Protein AF-A0A521W6H8-F1 (afdb_monomer_lite)

Radius of gyration: 18.86 Å; chains: 1; bounding box: 54×40×60 Å

Secondary structure (DSSP, 8-state):
--S----TT-EEEEE----TT-SS-SS--EEEEEEEEETTPEEEEETTEEEETTEEPPPPTT-B-S-SSPPPTT---TTPSSTT-S-BTTBEEEEEPP-TTPEEEP-GGGHHHHHHHHHHTT--EEEETTEEEETTEE-SEEE--S-EEEEE-SBSSS---HHHH--EEGGGEEE-HHHHHHTS-TT--HHHHHHHHHH--GGGS-----

Sequence (210 aa):
PSFWKPEKGDVIVFIFPGYRDEVQSAEFTYYLKRCVATGGDTLEVRNRVVYVNGVQSPFPKNMKFNSSIVKPKGIADEHIFPPGAPFNEDNYGPIVIPKKGMVIPLTASHYNQWKMFIKREQHNIEVKGGAIMIDGKSATSYTVERNYVFGMGDNRDNSLDSRFWGFIPEEDVVGTPLIVYWSWDPDLALFNIFDKISTVRWDRVGTLVD

pLDDT: mean 85.68, std 17.2, range [38.09, 98.56]

Foldseek 3Di:
DAPDFADAFFWFKFFAQPWQPDLRHPDGDIDTFGFHDWAFWFWWAAQNFIDINNHTDDQDPLADEPDPDGDDQQCQDCQFAPHPDSDDLRGDDRDGFHAAFDKAFDDPVCCSRCCSVLVNVVWHWDADPNFIDTNNHGDRIDGDHFIWTFGAHSHSHPDDGCRRRNTGTSVRTNDGVVVLPVLDDPPDDPVVSVVVVVPPPPVPPDDDDD

Structure (mmCIF, N/CA/C/O backbone):
data_AF-A0A521W6H8-F1
#
_entry.id   AF-A0A521W6H8-F1
#
loop_
_atom_site.group_PDB
_atom_site.id
_atom_site.type_symbol
_atom_site.label_atom_id
_atom_site.label_alt_id
_atom_site.label_comp_id
_atom_site.label_asym_id
_atom_site.label_entity_id
_atom_site.label_seq_id
_atom_site.pdbx_PDB_ins_code
_atom_site.Cartn_x
_atom_site.Cartn_y
_atom_site.Cartn_z
_atom_site.occupancy
_atom_site.B_iso_or_equiv
_atom_site.auth_seq_id
_atom_site.auth_comp_id
_atom_site.auth_asym_id
_atom_site.auth_atom_id
_atom_site.pdbx_PDB_model_num
ATOM 1 N N . PRO A 1 1 ? -14.236 10.677 -13.246 1.00 39.66 1 PRO A N 1
ATOM 2 C CA . PRO A 1 1 ? -13.879 9.238 -13.186 1.00 39.66 1 PRO A CA 1
ATOM 3 C C . PRO A 1 1 ? -12.799 8.920 -14.225 1.00 39.66 1 PRO A C 1
ATOM 5 O O . PRO A 1 1 ? -12.990 9.247 -15.392 1.00 39.66 1 PRO A O 1
ATOM 8 N N . SER A 1 2 ? -11.668 8.346 -13.808 1.00 46.09 2 SER A N 1
ATOM 9 C CA . SER A 1 2 ? -10.684 7.797 -14.748 1.00 46.09 2 SER A CA 1
ATOM 10 C C . SER A 1 2 ? -11.319 6.614 -15.489 1.00 46.09 2 SER A C 1
ATOM 12 O O . SER A 1 2 ? -11.898 5.734 -14.856 1.00 46.09 2 SER A O 1
ATOM 14 N N . PHE A 1 3 ? -11.263 6.604 -16.823 1.00 58.22 3 PHE A N 1
ATOM 15 C CA . PHE A 1 3 ? -11.807 5.519 -17.658 1.00 58.22 3 PHE A CA 1
ATOM 16 C C . PHE A 1 3 ? -10.908 4.274 -17.687 1.00 58.22 3 PHE A C 1
ATOM 18 O O . PHE A 1 3 ? -11.220 3.299 -18.368 1.00 58.22 3 PHE A O 1
ATOM 25 N N . TRP A 1 4 ? -9.783 4.305 -16.973 1.00 72.44 4 TRP A N 1
ATOM 26 C CA . TRP A 1 4 ? -8.768 3.269 -17.003 1.00 72.44 4 TRP A CA 1
ATOM 27 C C . TRP A 1 4 ? -8.531 2.703 -15.606 1.00 72.44 4 TRP A C 1
ATOM 29 O O . TRP A 1 4 ? -8.263 3.446 -14.661 1.00 72.44 4 TRP A O 1
ATOM 39 N N . LYS A 1 5 ? -8.624 1.375 -15.499 1.00 86.56 5 LYS A N 1
ATOM 40 C CA . LYS A 1 5 ? -8.339 0.631 -14.277 1.00 86.56 5 LYS A CA 1
ATOM 41 C C . LYS A 1 5 ? -6.906 0.094 -14.338 1.00 86.56 5 LYS A C 1
ATOM 43 O O . LYS A 1 5 ? -6.595 -0.595 -15.306 1.00 86.56 5 LYS A O 1
ATOM 48 N N . PRO A 1 6 ? -6.058 0.353 -13.331 1.00 92.12 6 PRO A N 1
ATOM 49 C CA . PRO A 1 6 ? -4.707 -0.187 -13.311 1.00 92.12 6 PRO A CA 1
ATOM 50 C C . PRO A 1 6 ? -4.695 -1.710 -13.172 1.00 92.12 6 PRO A C 1
ATOM 52 O O . PRO A 1 6 ? -5.371 -2.270 -12.303 1.00 92.12 6 PRO A O 1
ATOM 55 N N . GLU A 1 7 ? -3.866 -2.369 -13.974 1.00 93.12 7 GLU A N 1
ATOM 56 C CA . GLU A 1 7 ? -3.643 -3.808 -13.940 1.00 93.12 7 GLU A CA 1
ATOM 57 C C . GLU A 1 7 ? -2.191 -4.151 -13.580 1.00 93.12 7 GLU A C 1
ATOM 59 O O . GLU A 1 7 ? -1.263 -3.337 -13.617 1.00 93.12 7 GLU A O 1
ATOM 64 N N . LYS A 1 8 ? -1.978 -5.413 -13.199 1.00 94.25 8 LYS A N 1
ATOM 65 C CA . LYS A 1 8 ? -0.648 -5.920 -12.855 1.00 94.25 8 LYS A CA 1
ATOM 66 C C . LYS A 1 8 ? 0.279 -5.840 -14.063 1.00 94.25 8 LYS A C 1
ATOM 68 O O . LYS A 1 8 ? 0.002 -6.409 -15.111 1.00 94.25 8 LYS A O 1
ATOM 73 N N . GLY A 1 9 ? 1.430 -5.209 -13.868 1.00 91.44 9 GLY A N 1
ATOM 74 C CA . GLY A 1 9 ? 2.434 -4.989 -14.902 1.00 91.44 9 GLY A CA 1
ATOM 75 C C . GLY A 1 9 ? 2.385 -3.590 -15.507 1.00 91.44 9 GLY A C 1
ATOM 76 O O . GLY A 1 9 ? 3.403 -3.169 -16.063 1.00 91.44 9 GLY A O 1
ATOM 77 N N . ASP A 1 10 ? 1.294 -2.843 -15.336 1.00 91.81 10 ASP A N 1
ATOM 78 C CA . ASP A 1 10 ? 1.184 -1.488 -15.869 1.00 91.81 10 ASP A CA 1
ATOM 79 C C . ASP A 1 10 ? 2.177 -0.538 -15.218 1.00 91.81 10 ASP A C 1
ATOM 81 O O . ASP A 1 10 ? 2.486 -0.632 -14.031 1.00 91.81 10 ASP A O 1
ATOM 85 N N . VAL A 1 11 ? 2.667 0.422 -15.996 1.00 91.38 11 VAL A N 1
ATOM 86 C CA . VAL A 1 11 ? 3.327 1.597 -15.429 1.00 91.38 11 VAL A CA 1
ATOM 87 C C . VAL A 1 11 ? 2.242 2.629 -15.145 1.00 91.38 11 VAL A C 1
ATOM 89 O O . VAL A 1 11 ? 1.530 3.035 -16.059 1.00 91.38 11 VAL A O 1
ATOM 92 N N . ILE A 1 12 ? 2.123 3.034 -13.884 1.00 92.25 12 ILE A N 1
ATOM 93 C CA . ILE A 1 12 ? 1.115 3.964 -13.376 1.00 92.25 12 ILE A CA 1
ATOM 94 C C . ILE A 1 12 ? 1.744 5.305 -13.017 1.00 92.25 12 ILE A C 1
ATOM 96 O O . ILE A 1 12 ? 2.820 5.348 -12.416 1.00 92.25 12 ILE A O 1
ATOM 100 N N . VAL A 1 13 ? 1.040 6.384 -13.350 1.00 90.94 13 VAL A N 1
ATOM 101 C CA . VAL A 1 13 ? 1.256 7.726 -12.802 1.00 90.94 13 VAL A CA 1
ATOM 102 C C . VAL A 1 13 ? 0.151 7.984 -11.783 1.00 90.94 13 VAL A C 1
ATOM 104 O O . VAL A 1 13 ? -1.022 7.773 -12.088 1.00 90.94 13 VAL A O 1
ATOM 107 N N . PHE A 1 14 ? 0.506 8.401 -10.571 1.00 91.62 14 PHE A N 1
ATOM 108 C CA . PHE A 1 14 ? -0.453 8.607 -9.482 1.00 91.62 14 PHE A CA 1
ATOM 109 C C . PHE A 1 14 ? -0.047 9.777 -8.589 1.00 91.62 14 PHE A C 1
ATOM 111 O O . PHE A 1 14 ? 1.132 10.143 -8.530 1.00 91.62 14 PHE A O 1
ATOM 118 N N . ILE A 1 15 ? -1.032 10.353 -7.904 1.00 90.56 15 ILE A N 1
ATOM 119 C CA . ILE A 1 15 ? -0.830 11.391 -6.890 1.00 90.56 15 ILE A CA 1
ATOM 120 C C . ILE A 1 15 ? -0.227 10.735 -5.645 1.00 90.56 15 ILE A C 1
ATOM 122 O O . ILE A 1 15 ? -0.731 9.724 -5.161 1.00 90.56 15 ILE A O 1
ATOM 126 N N . PHE A 1 16 ? 0.869 11.285 -5.127 1.00 93.31 16 PHE A N 1
ATOM 127 C CA . PHE A 1 16 ? 1.539 10.748 -3.947 1.00 93.31 16 PHE A CA 1
ATOM 128 C C . PHE A 1 16 ? 0.611 10.777 -2.719 1.00 93.31 16 PHE A C 1
ATOM 130 O O . PHE A 1 16 ? 0.236 11.868 -2.285 1.00 93.31 16 PHE A O 1
ATOM 137 N N . PRO A 1 17 ? 0.294 9.624 -2.092 1.00 93.06 17 PRO A N 1
ATOM 138 C CA . PRO A 1 17 ? -0.625 9.591 -0.952 1.00 93.06 17 PRO A CA 1
ATOM 139 C C . PRO A 1 17 ? -0.010 10.127 0.355 1.00 93.06 17 PRO A C 1
ATOM 141 O O . PRO A 1 17 ? -0.702 10.211 1.367 1.00 93.06 17 PRO A O 1
ATOM 144 N N . GLY A 1 18 ? 1.281 10.473 0.361 1.00 93.88 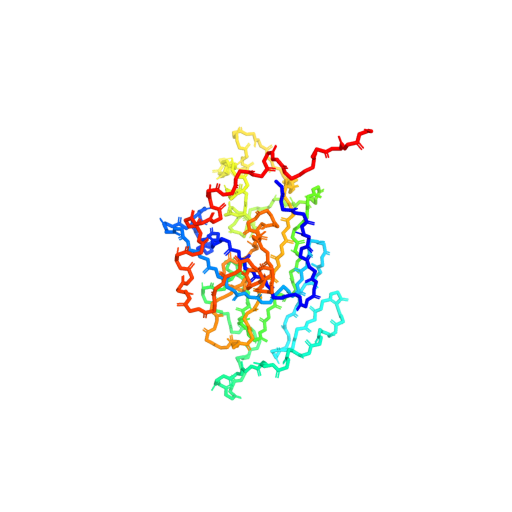18 GLY A N 1
ATOM 145 C CA . GLY A 1 18 ? 2.047 10.820 1.559 1.00 93.88 18 GLY A CA 1
ATOM 146 C C . GLY A 1 18 ? 2.845 9.638 2.108 1.00 93.88 18 GLY A C 1
ATOM 147 O O . GLY A 1 18 ? 2.602 8.473 1.766 1.00 93.88 18 GLY A O 1
ATOM 148 N N . TYR A 1 19 ? 3.811 9.928 2.978 1.00 94.25 19 TYR A N 1
ATOM 149 C CA . TYR A 1 19 ? 4.615 8.905 3.652 1.00 94.25 19 TYR A CA 1
ATOM 150 C C . TYR A 1 19 ? 3.765 8.064 4.609 1.00 94.25 19 TYR A C 1
ATOM 152 O O . TYR A 1 19 ? 2.650 8.438 4.957 1.00 94.25 19 TYR A O 1
ATOM 160 N N . ARG A 1 20 ? 4.276 6.908 5.050 1.00 93.38 20 ARG A N 1
ATOM 161 C CA . ARG A 1 20 ? 3.494 5.891 5.788 1.00 93.38 20 ARG A CA 1
ATOM 162 C C . ARG A 1 20 ? 2.736 6.426 7.009 1.00 93.38 20 ARG A C 1
ATOM 164 O O . ARG A 1 20 ? 1.728 5.839 7.385 1.00 93.38 20 ARG A O 1
ATOM 171 N N . ASP A 1 21 ? 3.265 7.480 7.630 1.00 92.12 21 ASP A N 1
ATOM 172 C CA . ASP A 1 21 ? 2.764 8.084 8.863 1.00 92.12 21 ASP A CA 1
ATOM 173 C C . ASP A 1 21 ? 1.981 9.393 8.600 1.00 92.12 21 ASP A C 1
ATOM 175 O O . ASP A 1 21 ? 1.638 10.123 9.530 1.00 92.12 21 ASP A O 1
ATOM 179 N N . GLU A 1 22 ? 1.645 9.665 7.336 1.00 94.06 22 GLU A N 1
ATOM 180 C CA . GLU A 1 22 ? 0.913 10.845 6.873 1.00 94.06 22 GLU A CA 1
ATOM 181 C C . GLU A 1 22 ? -0.452 10.464 6.281 1.00 94.06 22 GLU A C 1
ATOM 183 O O . GLU A 1 22 ? -0.589 9.491 5.530 1.00 94.06 22 GLU A O 1
ATOM 188 N N . VAL A 1 23 ? -1.473 11.269 6.596 1.00 93.31 23 VAL A N 1
ATOM 189 C CA . VAL A 1 23 ? -2.835 11.120 6.047 1.00 93.31 23 VAL A CA 1
ATOM 190 C C . VAL A 1 23 ? -2.894 11.569 4.585 1.00 93.31 23 VAL A C 1
ATOM 192 O O . VAL A 1 23 ? -3.667 11.030 3.806 1.00 93.31 23 VAL A O 1
ATOM 195 N N . GLN A 1 24 ? -2.072 12.546 4.220 1.00 92.12 24 GLN A N 1
ATOM 196 C CA . GLN A 1 24 ? -1.910 13.048 2.863 1.00 92.12 24 GLN A CA 1
ATOM 197 C C . GLN A 1 24 ? -0.523 13.681 2.747 1.00 92.12 24 GLN A C 1
ATOM 199 O O . GLN A 1 24 ? 0.022 14.146 3.751 1.00 92.12 24 GLN A O 1
ATOM 204 N N . SER A 1 25 ? 0.023 13.739 1.535 1.00 89.44 25 SER A N 1
ATOM 205 C CA . SER A 1 25 ? 1.259 14.479 1.273 1.00 89.44 25 SER A CA 1
ATOM 206 C C . SER A 1 25 ? 1.076 15.979 1.544 1.00 89.44 25 SER A C 1
ATOM 208 O O . SER A 1 25 ? 0.021 16.547 1.250 1.00 89.44 25 SER A O 1
ATOM 210 N N . ALA A 1 26 ? 2.114 16.632 2.075 1.00 87.31 26 ALA A N 1
ATOM 211 C CA . ALA A 1 26 ? 2.152 18.089 2.225 1.00 87.31 26 ALA A CA 1
ATOM 212 C C . ALA A 1 26 ? 2.206 18.810 0.866 1.00 87.31 26 ALA A C 1
ATOM 214 O O . ALA A 1 26 ? 1.660 19.901 0.714 1.00 87.31 26 ALA A O 1
ATOM 215 N N . GLU A 1 27 ? 2.845 18.179 -0.120 1.00 83.62 27 GLU A N 1
ATOM 216 C CA . GLU A 1 27 ? 2.977 18.698 -1.478 1.00 83.62 27 GLU A CA 1
ATOM 217 C C . GLU A 1 27 ? 2.236 17.807 -2.467 1.00 83.62 27 GLU A C 1
ATOM 219 O O . GLU A 1 27 ? 2.284 16.574 -2.396 1.00 83.62 27 GLU A O 1
ATOM 224 N N . PHE A 1 28 ? 1.562 18.437 -3.423 1.00 84.06 28 PHE A N 1
ATOM 225 C CA . PHE A 1 28 ? 0.902 17.727 -4.502 1.00 84.06 28 PHE A CA 1
ATOM 226 C C . PHE A 1 28 ? 1.938 17.303 -5.550 1.00 84.06 28 PHE A C 1
ATOM 228 O O . PHE A 1 28 ? 2.378 18.110 -6.368 1.00 84.06 28 PHE A O 1
ATOM 235 N N . THR A 1 29 ? 2.327 16.028 -5.512 1.00 84.75 29 THR A N 1
ATOM 236 C CA . THR A 1 29 ? 3.405 15.475 -6.343 1.00 84.75 29 THR A CA 1
ATOM 237 C C . THR A 1 29 ? 2.953 14.196 -7.027 1.00 84.75 29 THR A C 1
ATOM 239 O O . THR A 1 29 ? 2.294 13.354 -6.419 1.00 84.75 29 THR A O 1
ATOM 242 N N . TYR A 1 30 ? 3.355 14.017 -8.284 1.00 87.12 30 TYR A N 1
ATOM 243 C CA . TYR A 1 30 ? 3.121 12.786 -9.032 1.00 87.12 30 TYR A CA 1
ATOM 244 C C . TYR A 1 30 ? 4.317 11.845 -8.958 1.00 87.12 30 TYR A C 1
ATOM 246 O O . TYR A 1 30 ? 5.468 12.270 -9.051 1.00 87.12 30 TYR A O 1
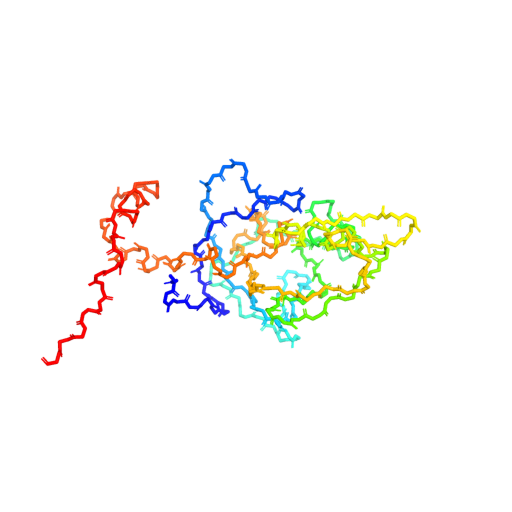ATOM 254 N N . TYR A 1 31 ? 4.039 10.547 -8.877 1.00 90.88 31 TYR A N 1
ATOM 255 C CA . TYR A 1 31 ? 5.046 9.499 -9.003 1.00 90.88 31 TYR A CA 1
ATOM 256 C C . TYR A 1 31 ? 4.700 8.547 -10.137 1.00 90.88 31 TYR A C 1
ATOM 258 O O . TYR A 1 31 ? 3.536 8.306 -10.446 1.00 90.88 31 TYR A O 1
ATOM 266 N N . LEU A 1 32 ? 5.749 7.967 -10.719 1.00 92.38 32 LEU A N 1
ATOM 267 C CA . LEU A 1 32 ? 5.663 6.891 -11.695 1.00 92.38 32 LEU A CA 1
ATOM 268 C C . LEU A 1 32 ? 6.215 5.611 -11.069 1.00 92.38 32 LEU A C 1
ATOM 270 O O . LEU A 1 32 ? 7.369 5.580 -10.630 1.00 92.38 32 LEU A O 1
ATOM 274 N N . LYS A 1 33 ? 5.398 4.556 -11.023 1.00 94.25 33 LYS A N 1
ATOM 275 C CA . LYS A 1 33 ? 5.777 3.216 -10.531 1.00 94.25 33 LYS A CA 1
ATOM 276 C C . LYS A 1 33 ? 5.133 2.138 -11.397 1.00 94.25 33 LYS A C 1
ATOM 278 O O . LYS A 1 33 ? 4.245 2.423 -12.190 1.00 94.25 33 LYS A O 1
ATOM 283 N N . ARG A 1 34 ? 5.563 0.888 -11.243 1.00 95.00 34 ARG A N 1
ATOM 284 C CA . ARG A 1 34 ? 4.874 -0.265 -11.826 1.00 95.00 34 ARG A CA 1
ATOM 285 C C . ARG A 1 34 ? 3.816 -0.777 -10.857 1.00 95.00 34 ARG A C 1
ATOM 287 O O . ARG A 1 34 ? 4.148 -1.039 -9.704 1.00 95.00 34 ARG A O 1
ATOM 294 N N . CYS A 1 35 ? 2.578 -0.942 -11.307 1.00 96.38 35 CYS A N 1
ATOM 295 C CA . CYS A 1 35 ? 1.542 -1.652 -10.569 1.00 96.38 35 CYS A CA 1
ATOM 296 C C . CYS A 1 35 ? 1.923 -3.134 -10.495 1.00 96.38 35 CYS A C 1
ATOM 298 O O . CYS A 1 35 ? 2.059 -3.812 -11.513 1.00 96.38 35 CYS A O 1
ATOM 300 N N . VAL A 1 36 ? 2.161 -3.632 -9.287 1.00 97.19 36 VAL A N 1
ATOM 301 C CA . VAL A 1 36 ? 2.611 -5.010 -9.054 1.00 97.19 36 VAL A CA 1
ATOM 302 C C . VAL A 1 36 ? 1.476 -5.898 -8.561 1.00 97.19 36 VAL A C 1
ATOM 304 O O . VAL A 1 36 ? 1.427 -7.075 -8.911 1.00 97.19 36 VAL A O 1
ATOM 307 N N . ALA A 1 37 ? 0.564 -5.342 -7.767 1.00 98.12 37 ALA A N 1
ATOM 308 C CA . ALA A 1 37 ? -0.590 -6.044 -7.226 1.00 98.12 37 ALA A CA 1
ATOM 309 C C . ALA A 1 37 ? -1.792 -5.098 -7.129 1.00 98.12 37 ALA A C 1
ATOM 311 O O . ALA A 1 37 ? -1.633 -3.884 -6.974 1.00 98.12 37 ALA A O 1
ATOM 312 N N . THR A 1 38 ? -2.988 -5.674 -7.208 1.00 98.06 38 THR A N 1
ATOM 313 C CA . THR A 1 38 ? -4.274 -4.962 -7.177 1.00 98.06 38 THR A CA 1
ATOM 314 C C . THR A 1 38 ? -5.147 -5.482 -6.037 1.00 98.06 38 THR A C 1
ATOM 316 O O . THR A 1 38 ? -4.851 -6.523 -5.451 1.00 98.06 38 THR A O 1
ATOM 319 N N . GLY A 1 39 ? -6.216 -4.762 -5.698 1.00 98.00 39 GLY A N 1
ATOM 320 C CA . GLY A 1 39 ? -7.093 -5.102 -4.580 1.00 98.00 39 GLY A CA 1
ATOM 321 C C . GLY A 1 39 ? -7.523 -6.577 -4.536 1.00 98.00 39 GLY A C 1
ATOM 322 O O . GLY A 1 39 ? -8.124 -7.107 -5.470 1.00 98.00 39 GLY A O 1
ATOM 323 N N . GLY A 1 40 ? -7.266 -7.228 -3.401 1.00 97.69 40 GLY A N 1
ATOM 324 C CA . GLY A 1 40 ? -7.527 -8.645 -3.145 1.00 97.69 40 GLY A CA 1
ATOM 325 C C . GLY A 1 40 ? -6.343 -9.576 -3.405 1.00 97.69 40 GLY A C 1
ATOM 326 O O . GLY A 1 40 ? -6.381 -10.709 -2.933 1.00 97.69 40 GLY A O 1
ATOM 327 N N . ASP A 1 41 ? -5.303 -9.124 -4.108 1.00 98.56 41 ASP A N 1
ATOM 328 C CA . ASP A 1 41 ? -4.079 -9.903 -4.282 1.00 98.56 41 ASP A CA 1
ATOM 329 C C . ASP A 1 41 ? -3.284 -9.992 -2.966 1.00 98.56 41 ASP A C 1
ATOM 331 O O . ASP A 1 41 ? -3.210 -9.032 -2.194 1.00 98.56 41 ASP A O 1
ATOM 335 N N . THR A 1 42 ? -2.613 -11.125 -2.755 1.00 98.50 42 THR A N 1
ATOM 336 C CA . THR A 1 42 ? -1.574 -11.286 -1.731 1.00 98.50 42 THR A CA 1
ATOM 337 C C . THR A 1 42 ? -0.203 -11.059 -2.361 1.00 98.50 42 THR A C 1
ATOM 339 O O . THR A 1 42 ? 0.189 -11.800 -3.261 1.00 98.50 42 THR A O 1
ATOM 342 N N . LEU A 1 43 ? 0.541 -10.067 -1.878 1.00 98.50 43 LEU A N 1
ATOM 343 C CA . LEU A 1 43 ? 1.893 -9.728 -2.320 1.00 98.50 43 LEU A CA 1
ATOM 344 C C . LEU A 1 43 ? 2.929 -10.230 -1.309 1.00 98.50 43 LEU A C 1
ATOM 346 O O . LEU A 1 43 ? 2.803 -9.982 -0.111 1.00 98.50 43 LEU A O 1
ATOM 350 N N . GLU A 1 44 ? 3.997 -10.853 -1.796 1.00 98.50 44 GLU A N 1
ATOM 351 C CA . GLU A 1 44 ? 5.170 -11.219 -1.002 1.00 98.50 44 GLU A CA 1
ATOM 352 C C . GLU A 1 44 ? 6.453 -10.970 -1.807 1.00 98.50 44 GLU A C 1
ATOM 354 O O . GLU A 1 44 ? 6.495 -11.203 -3.013 1.00 98.50 44 GLU A O 1
ATOM 359 N N . VAL A 1 45 ? 7.520 -10.523 -1.151 1.00 97.94 45 VAL A N 1
ATOM 360 C CA . VAL A 1 45 ? 8.865 -10.438 -1.727 1.00 97.94 45 VAL A CA 1
ATOM 361 C C . VAL A 1 45 ? 9.767 -11.391 -0.958 1.00 97.94 45 VAL A C 1
ATOM 363 O O . VAL A 1 45 ? 9.863 -11.304 0.264 1.00 97.94 45 VAL A O 1
ATOM 366 N N . ARG A 1 46 ? 10.434 -12.300 -1.672 1.00 97.25 46 ARG A N 1
ATOM 367 C CA . ARG A 1 46 ? 11.390 -13.261 -1.107 1.00 97.25 46 ARG A CA 1
ATOM 368 C C . ARG A 1 46 ? 12.724 -13.078 -1.803 1.00 97.25 46 ARG A C 1
ATOM 370 O O . ARG A 1 46 ? 12.820 -13.366 -2.996 1.00 97.25 46 ARG A O 1
ATOM 377 N N . ASN A 1 47 ? 13.735 -12.610 -1.076 1.00 95.38 47 ASN A N 1
ATOM 378 C CA . ASN A 1 47 ? 15.061 -12.321 -1.628 1.00 95.38 47 ASN A CA 1
ATOM 379 C C . ASN A 1 47 ? 14.970 -11.565 -2.966 1.00 95.38 47 ASN A C 1
ATOM 381 O O . ASN A 1 47 ? 15.488 -12.033 -3.979 1.00 95.38 47 ASN A O 1
ATOM 385 N N . ARG A 1 48 ? 14.251 -10.431 -2.973 1.00 94.38 48 ARG A N 1
ATOM 386 C CA . ARG A 1 48 ? 13.987 -9.540 -4.127 1.00 94.38 48 ARG A CA 1
ATOM 387 C C . ARG A 1 48 ? 13.012 -10.042 -5.187 1.00 94.38 48 ARG A C 1
ATOM 389 O O . ARG A 1 48 ? 12.587 -9.259 -6.042 1.00 94.38 48 ARG A O 1
ATOM 396 N N . VAL A 1 49 ? 12.628 -11.313 -5.143 1.00 95.50 49 VAL A N 1
ATOM 397 C CA . VAL A 1 49 ? 11.673 -11.890 -6.091 1.00 95.50 49 VAL A CA 1
ATOM 398 C C . VAL A 1 49 ? 10.258 -11.636 -5.596 1.00 95.50 49 VAL A C 1
ATOM 400 O O . VAL A 1 49 ? 9.914 -11.988 -4.470 1.00 95.50 49 VAL A O 1
ATOM 403 N N . VAL A 1 50 ? 9.442 -11.018 -6.444 1.00 97.25 50 VAL A N 1
ATOM 404 C CA . VAL A 1 50 ? 8.045 -10.702 -6.142 1.00 97.25 50 VAL A CA 1
ATOM 405 C C . VAL A 1 50 ? 7.163 -11.904 -6.465 1.00 97.25 50 VAL A C 1
ATOM 407 O O . VAL A 1 50 ? 7.253 -12.464 -7.555 1.00 97.25 50 VAL A O 1
ATOM 410 N N . TYR A 1 51 ? 6.261 -12.234 -5.550 1.00 98.38 51 TYR A N 1
ATOM 411 C CA . TYR A 1 51 ? 5.205 -13.222 -5.701 1.00 98.38 51 TYR A CA 1
ATOM 412 C C . TYR A 1 51 ? 3.852 -12.543 -5.490 1.00 98.38 51 TYR A C 1
ATOM 414 O O . TYR A 1 51 ? 3.673 -11.772 -4.547 1.00 98.38 51 TYR A O 1
ATOM 422 N N . VAL A 1 52 ? 2.894 -12.847 -6.362 1.00 98.38 52 VAL A N 1
ATOM 423 C CA . VAL A 1 52 ? 1.503 -12.403 -6.268 1.00 98.38 52 VAL A CA 1
ATOM 424 C C . VAL A 1 52 ? 0.620 -13.642 -6.246 1.00 98.38 52 VAL A C 1
ATOM 426 O O . VAL A 1 52 ? 0.684 -14.468 -7.154 1.00 98.38 52 VAL A O 1
ATOM 429 N N . ASN A 1 53 ? -0.179 -13.802 -5.192 1.00 97.94 53 ASN A N 1
ATOM 430 C CA . ASN A 1 53 ? -0.988 -15.000 -4.934 1.00 97.94 53 ASN A CA 1
ATOM 431 C C . ASN A 1 53 ? -0.152 -16.295 -4.976 1.00 97.94 53 ASN A C 1
ATOM 433 O O . ASN A 1 53 ? -0.583 -17.315 -5.503 1.00 97.94 53 ASN A O 1
ATOM 437 N N . GLY A 1 54 ? 1.082 -16.232 -4.460 1.00 97.62 54 GLY A N 1
ATOM 438 C CA . GLY A 1 54 ? 2.032 -17.350 -4.452 1.00 97.62 54 GLY A CA 1
ATOM 439 C C . GLY A 1 54 ? 2.734 -17.620 -5.788 1.00 97.62 54 GLY A C 1
ATOM 440 O O . GLY A 1 54 ? 3.656 -18.432 -5.826 1.00 97.62 54 GLY A O 1
ATOM 441 N N . VAL A 1 55 ? 2.363 -16.923 -6.866 1.00 97.50 55 VAL A N 1
ATOM 442 C CA . VAL A 1 55 ? 2.969 -17.072 -8.195 1.00 97.50 55 VAL A CA 1
ATOM 443 C C . VAL A 1 55 ? 4.021 -15.992 -8.404 1.00 97.50 55 VAL A C 1
ATOM 445 O O . VAL A 1 55 ? 3.769 -14.817 -8.148 1.00 97.50 55 VAL A O 1
ATOM 448 N N . GLN A 1 56 ? 5.206 -16.374 -8.877 1.00 96.81 56 GLN A N 1
ATOM 449 C CA . GLN A 1 56 ? 6.268 -15.418 -9.181 1.00 96.81 56 GLN A CA 1
ATOM 450 C C . GLN A 1 56 ? 5.811 -14.426 -10.262 1.00 96.81 56 GLN A C 1
ATOM 452 O O . GLN A 1 56 ? 5.378 -14.820 -11.344 1.00 96.81 56 GLN A O 1
ATOM 457 N N . SER A 1 57 ? 5.945 -13.133 -9.970 1.00 93.25 57 SER A N 1
ATOM 458 C CA . SER A 1 57 ? 5.652 -12.062 -10.918 1.00 93.25 57 SER A CA 1
ATOM 459 C C . SER A 1 57 ? 6.766 -11.955 -11.974 1.00 93.25 57 SER A C 1
ATOM 461 O O . SER A 1 57 ? 7.943 -12.126 -11.629 1.00 93.25 57 SER A O 1
ATOM 463 N N . PRO A 1 58 ? 6.444 -11.668 -13.250 1.00 89.44 58 PRO A N 1
ATOM 464 C CA . PRO A 1 58 ? 7.448 -11.455 -14.286 1.00 89.44 58 PRO A CA 1
ATOM 465 C C . PRO A 1 58 ? 8.438 -10.346 -13.914 1.00 89.44 58 PRO A C 1
ATOM 467 O O . PRO A 1 58 ? 8.064 -9.306 -13.369 1.00 89.44 58 PRO A O 1
ATOM 470 N N . PHE A 1 59 ? 9.711 -10.540 -14.255 1.00 87.31 59 PHE A N 1
ATOM 471 C CA . PHE A 1 59 ? 10.720 -9.507 -14.046 1.00 87.31 59 PHE A CA 1
ATOM 472 C C . PHE A 1 59 ? 10.531 -8.355 -15.044 1.00 87.31 59 PHE A C 1
ATOM 474 O O . PHE A 1 59 ? 10.505 -8.597 -16.254 1.00 87.31 59 PHE A O 1
ATOM 481 N N . PRO A 1 60 ? 10.443 -7.095 -14.580 1.00 85.25 60 PRO A N 1
ATOM 482 C CA . PRO A 1 60 ? 10.448 -5.949 -15.478 1.00 85.25 60 PRO A CA 1
ATOM 483 C C . PRO A 1 60 ? 11.733 -5.910 -16.310 1.00 85.25 60 PRO A C 1
ATOM 485 O O . PRO A 1 60 ? 12.826 -6.087 -15.773 1.00 85.25 60 PRO A O 1
ATOM 488 N N . LYS A 1 61 ? 11.621 -5.600 -17.608 1.00 80.88 61 LYS A N 1
ATOM 489 C CA . LYS A 1 61 ? 12.768 -5.536 -18.538 1.00 80.88 61 LYS A CA 1
ATOM 490 C C . LYS A 1 61 ? 13.907 -4.634 -18.038 1.00 80.88 61 LYS A C 1
ATOM 492 O O . LYS A 1 61 ? 15.071 -4.931 -18.274 1.00 80.88 61 LYS A O 1
ATOM 497 N N . ASN A 1 62 ? 13.562 -3.550 -17.342 1.00 80.38 62 ASN A N 1
ATOM 498 C CA . ASN A 1 62 ? 14.504 -2.546 -16.842 1.00 80.38 62 ASN A CA 1
ATOM 499 C C . ASN A 1 62 ? 14.716 -2.633 -15.323 1.00 80.38 62 ASN A C 1
ATOM 501 O O . ASN A 1 62 ? 15.092 -1.637 -14.705 1.00 80.38 62 ASN A O 1
ATOM 505 N N . MET A 1 63 ? 14.441 -3.791 -14.713 1.00 86.38 63 MET A N 1
ATOM 506 C CA . MET A 1 63 ? 14.636 -3.977 -13.278 1.00 86.38 63 MET A CA 1
ATOM 507 C C . MET A 1 63 ? 16.120 -3.860 -12.919 1.00 86.38 63 MET A C 1
ATOM 509 O O . MET A 1 63 ? 16.973 -4.480 -13.555 1.00 86.38 63 MET A O 1
ATOM 513 N N . LYS A 1 64 ? 16.425 -3.066 -11.891 1.00 88.12 64 LYS A N 1
ATOM 514 C CA . LYS A 1 64 ? 17.790 -2.826 -11.416 1.00 88.12 64 LYS A CA 1
ATOM 515 C C . LYS A 1 64 ? 17.859 -2.897 -9.897 1.00 88.12 64 LYS A C 1
ATOM 517 O O . LYS A 1 64 ? 16.967 -2.406 -9.207 1.00 88.12 64 LYS A O 1
ATOM 522 N N . PHE A 1 65 ? 18.962 -3.464 -9.423 1.00 85.81 65 PHE A N 1
ATOM 523 C CA . PHE A 1 65 ? 19.434 -3.389 -8.046 1.00 85.81 65 PHE A CA 1
ATOM 524 C C . PHE A 1 65 ? 20.795 -2.699 -8.083 1.00 85.81 65 PHE A C 1
ATOM 526 O O . PHE A 1 65 ? 21.644 -3.058 -8.900 1.00 85.81 65 PHE A 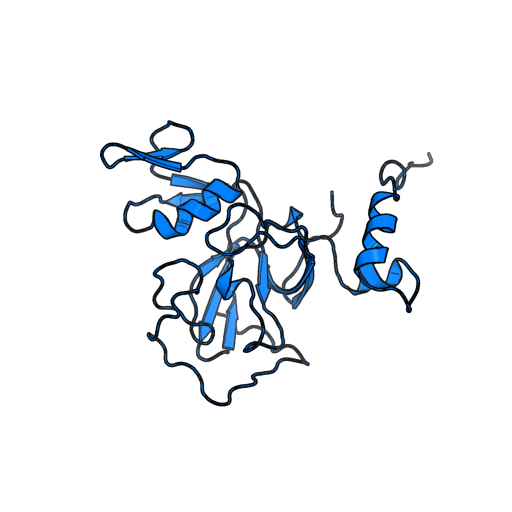O 1
ATOM 533 N N . ASN A 1 66 ? 20.983 -1.687 -7.245 1.00 82.00 66 ASN A N 1
ATOM 534 C CA . ASN A 1 66 ? 22.244 -0.957 -7.133 1.00 82.00 66 ASN A CA 1
ATOM 535 C C . ASN A 1 66 ? 23.185 -1.646 -6.137 1.00 82.00 66 ASN A C 1
ATOM 537 O O . ASN A 1 66 ? 24.402 -1.536 -6.257 1.00 82.00 66 ASN A O 1
ATOM 541 N N . SER A 1 67 ? 22.630 -2.395 -5.181 1.00 84.50 67 SER A N 1
ATOM 542 C CA . SER A 1 67 ? 23.366 -3.239 -4.251 1.0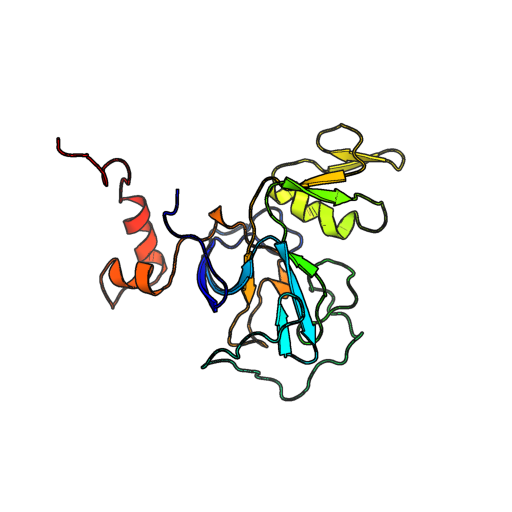0 84.50 67 SER A CA 1
ATOM 543 C C . SER A 1 67 ? 23.388 -4.686 -4.736 1.00 84.50 67 SER A C 1
ATOM 545 O O . SER A 1 67 ? 22.357 -5.284 -5.051 1.00 84.50 67 SER A O 1
ATOM 547 N N . SER A 1 68 ? 24.569 -5.300 -4.704 1.00 85.12 68 SER A N 1
ATOM 548 C CA . SER A 1 68 ? 24.712 -6.750 -4.907 1.00 85.12 68 SER A CA 1
ATOM 549 C C . SER A 1 68 ? 24.362 -7.566 -3.654 1.00 85.12 68 SER A C 1
ATOM 551 O O . SER A 1 68 ? 24.219 -8.782 -3.737 1.00 85.12 68 SER A O 1
ATOM 553 N N . ILE A 1 69 ? 24.221 -6.914 -2.495 1.00 88.31 69 ILE A N 1
ATOM 554 C CA . ILE A 1 69 ? 23.961 -7.565 -1.207 1.00 88.31 69 ILE A CA 1
ATOM 555 C C . ILE A 1 69 ? 22.463 -7.552 -0.929 1.00 88.31 69 ILE A C 1
ATOM 557 O O . ILE A 1 69 ? 21.884 -6.478 -0.773 1.00 88.31 69 ILE A O 1
ATOM 561 N N . VAL A 1 70 ? 21.868 -8.741 -0.824 1.00 91.94 70 VAL A N 1
ATOM 562 C CA . VAL A 1 70 ? 20.474 -8.924 -0.403 1.00 91.94 70 VAL A CA 1
ATOM 563 C C . VAL A 1 70 ? 20.375 -8.757 1.112 1.00 91.94 70 VAL A C 1
A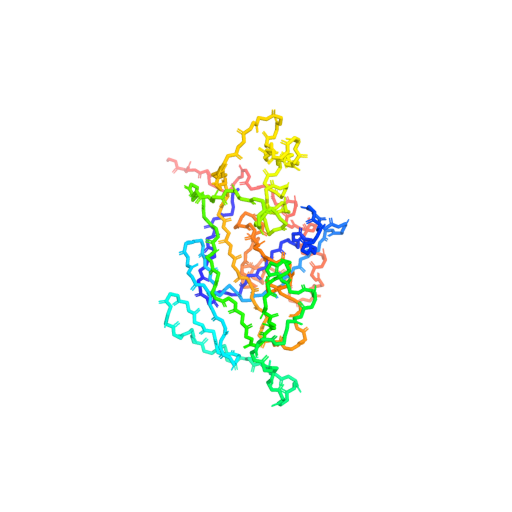TOM 565 O O . VAL A 1 70 ? 21.116 -9.412 1.851 1.00 91.94 70 VAL A O 1
ATOM 568 N N . LYS A 1 71 ? 19.448 -7.924 1.592 1.00 93.12 71 LYS A N 1
ATOM 569 C CA . LYS A 1 71 ? 19.180 -7.806 3.031 1.00 93.12 71 LYS A CA 1
ATOM 570 C C . LYS A 1 71 ? 18.598 -9.124 3.564 1.00 93.12 71 LYS A C 1
ATOM 572 O O . LYS A 1 71 ? 17.593 -9.601 3.027 1.00 93.12 71 LYS A O 1
ATOM 577 N N . PRO A 1 72 ? 19.179 -9.725 4.621 1.00 93.44 72 PRO A N 1
ATOM 578 C CA . PRO A 1 72 ? 18.667 -10.970 5.180 1.00 93.44 72 PRO A CA 1
ATOM 579 C C . PRO A 1 72 ? 17.224 -10.834 5.671 1.00 93.44 72 PRO A C 1
ATOM 581 O O . PRO A 1 72 ? 16.816 -9.792 6.190 1.00 93.44 72 PRO A O 1
ATOM 584 N N . LYS A 1 73 ? 16.448 -11.914 5.555 1.00 93.38 73 LYS A N 1
ATOM 585 C CA . LYS A 1 73 ? 15.111 -11.990 6.151 1.00 93.38 73 LYS A CA 1
ATOM 586 C C . LYS A 1 73 ? 15.203 -11.808 7.672 1.00 93.38 73 LYS A C 1
ATOM 588 O O . LYS A 1 73 ? 16.067 -12.399 8.312 1.00 93.38 73 LYS A O 1
ATOM 593 N N . GLY A 1 74 ? 14.290 -11.024 8.241 1.00 87.94 74 GLY A N 1
ATOM 594 C CA . GLY A 1 74 ? 14.218 -10.763 9.683 1.00 87.94 74 GLY A CA 1
ATOM 595 C C . GLY A 1 74 ? 15.001 -9.536 10.154 1.00 87.94 74 GLY A C 1
ATOM 596 O O . GLY A 1 74 ? 14.817 -9.115 11.292 1.00 87.94 74 GLY A O 1
ATOM 597 N N . ILE A 1 75 ? 15.815 -8.918 9.292 1.00 93.25 75 ILE A N 1
ATOM 598 C CA . ILE A 1 75 ? 16.374 -7.588 9.554 1.00 93.25 75 ILE A CA 1
ATOM 599 C C . ILE A 1 75 ? 15.333 -6.560 9.124 1.00 93.25 75 ILE A C 1
ATOM 601 O O . ILE A 1 75 ? 15.214 -6.280 7.934 1.00 93.25 75 ILE A O 1
ATOM 605 N N . ALA A 1 76 ? 14.538 -6.069 10.071 1.00 94.31 76 ALA A N 1
ATOM 606 C CA . ALA A 1 76 ? 13.470 -5.120 9.781 1.00 94.31 76 ALA A CA 1
ATOM 607 C C . ALA A 1 76 ? 14.031 -3.743 9.396 1.00 94.31 76 ALA A C 1
ATOM 609 O O . ALA A 1 76 ? 14.978 -3.265 10.020 1.00 94.31 76 ALA A O 1
ATOM 610 N N . ASP A 1 77 ? 13.430 -3.101 8.397 1.00 94.88 77 ASP A N 1
ATOM 611 C CA . ASP A 1 77 ? 13.679 -1.694 8.088 1.00 94.88 77 ASP A CA 1
ATOM 612 C C . ASP A 1 77 ? 12.677 -0.823 8.859 1.00 94.88 77 ASP A C 1
ATOM 614 O O . ASP A 1 77 ? 11.465 -1.042 8.809 1.00 94.88 77 ASP A O 1
ATOM 618 N N . GLU A 1 78 ? 13.173 0.162 9.607 1.00 93.19 78 GLU A N 1
ATOM 619 C CA . GLU A 1 78 ? 12.342 0.980 10.494 1.00 93.19 78 GLU A CA 1
ATOM 620 C C . GLU A 1 78 ? 11.341 1.871 9.753 1.00 93.19 78 GLU A C 1
ATOM 622 O O . GLU A 1 78 ? 10.371 2.310 10.372 1.00 93.19 78 GLU A O 1
ATOM 627 N N . HIS A 1 79 ? 11.539 2.113 8.452 1.00 93.75 79 HIS A N 1
ATOM 628 C CA . HIS A 1 79 ? 10.674 2.921 7.587 1.00 93.75 79 HIS A CA 1
ATOM 629 C C . HIS A 1 79 ? 9.722 2.069 6.739 1.00 93.75 79 HIS A C 1
ATOM 631 O O . HIS A 1 79 ? 8.891 2.614 6.010 1.00 93.75 79 HIS A O 1
ATOM 637 N N . ILE A 1 80 ? 9.805 0.739 6.836 1.00 94.94 80 ILE A N 1
ATOM 638 C CA . ILE A 1 80 ? 8.963 -0.168 6.058 1.00 94.94 80 ILE A CA 1
ATOM 639 C C . ILE A 1 80 ? 7.485 -0.025 6.449 1.00 94.94 80 ILE A C 1
ATOM 641 O O . ILE A 1 80 ? 7.133 0.237 7.605 1.00 94.94 80 ILE A O 1
ATOM 645 N N . PHE A 1 81 ? 6.601 -0.205 5.475 1.00 95.62 81 PHE A N 1
ATOM 646 C CA . PHE A 1 81 ? 5.173 -0.381 5.699 1.00 95.62 81 PHE A CA 1
ATOM 647 C C . PHE A 1 81 ? 4.842 -1.885 5.779 1.00 95.62 81 PHE A C 1
ATOM 649 O O . PHE A 1 81 ? 5.387 -2.655 4.998 1.00 95.62 81 PHE A O 1
ATOM 656 N N . PRO A 1 82 ? 3.913 -2.336 6.633 1.00 94.31 82 PRO A N 1
ATOM 657 C CA . PRO A 1 82 ? 3.306 -1.567 7.706 1.00 94.31 82 PRO A CA 1
ATOM 658 C C . PRO A 1 82 ? 4.292 -1.362 8.874 1.00 94.31 82 PRO A C 1
ATOM 660 O O . PRO A 1 82 ? 5.202 -2.175 9.061 1.00 94.31 82 PRO A O 1
ATOM 663 N N . PRO A 1 83 ? 4.111 -0.302 9.684 1.00 92.19 83 PRO A N 1
ATOM 664 C CA . PRO A 1 83 ? 4.959 -0.046 10.845 1.00 92.19 83 PRO A CA 1
ATOM 665 C C . PRO A 1 83 ? 5.045 -1.253 11.792 1.00 92.19 83 PRO A C 1
ATOM 667 O O . PRO A 1 83 ? 4.028 -1.855 12.147 1.00 92.19 83 PRO A O 1
ATOM 670 N N . GLY A 1 84 ? 6.264 -1.586 12.226 1.00 90.19 84 GLY A N 1
ATOM 671 C CA . GLY A 1 84 ? 6.531 -2.684 13.163 1.00 90.19 84 GLY A CA 1
ATOM 672 C C . GLY A 1 84 ? 6.538 -4.084 12.542 1.00 90.19 84 GLY A C 1
ATOM 673 O O . GLY A 1 84 ? 6.723 -5.063 13.265 1.00 90.19 84 GLY A O 1
ATOM 674 N N . ALA A 1 85 ? 6.350 -4.209 11.225 1.00 92.38 85 ALA A N 1
ATOM 675 C CA . ALA A 1 85 ? 6.519 -5.487 10.549 1.00 92.38 85 ALA A CA 1
ATOM 676 C C . ALA A 1 85 ? 8.003 -5.902 10.502 1.00 92.38 85 ALA A C 1
ATOM 678 O O . ALA A 1 85 ? 8.873 -5.049 10.323 1.00 92.38 85 ALA A O 1
ATOM 679 N N . PRO A 1 86 ? 8.323 -7.208 10.583 1.00 94.50 86 PRO A N 1
ATOM 680 C CA . PRO A 1 86 ? 9.696 -7.713 10.506 1.00 94.50 86 PRO A CA 1
ATOM 681 C C . PRO A 1 86 ? 10.222 -7.761 9.055 1.00 94.50 86 PRO A C 1
ATOM 683 O O . PRO A 1 86 ? 10.902 -8.710 8.657 1.00 94.50 86 PRO A O 1
ATOM 686 N N . PHE A 1 87 ? 9.833 -6.782 8.236 1.00 96.31 87 PHE A N 1
ATOM 687 C CA . PHE A 1 87 ? 10.073 -6.738 6.796 1.00 96.31 87 PHE A CA 1
ATOM 688 C C . PHE A 1 87 ? 11.240 -5.819 6.457 1.00 96.31 87 PHE A C 1
ATOM 690 O O . PHE A 1 87 ? 11.516 -4.852 7.161 1.00 96.31 87 PHE A O 1
ATOM 697 N N . ASN A 1 88 ? 11.864 -6.080 5.317 1.00 96.31 88 ASN A N 1
ATOM 698 C CA . ASN A 1 88 ? 12.689 -5.110 4.606 1.00 96.31 88 ASN A CA 1
ATOM 699 C C . ASN A 1 88 ? 12.325 -5.124 3.120 1.00 96.31 88 ASN A C 1
ATOM 701 O O . ASN A 1 88 ? 11.468 -5.886 2.674 1.00 96.31 88 ASN A O 1
ATOM 705 N N . GLU A 1 89 ? 12.962 -4.266 2.337 1.00 95.38 89 GLU A N 1
ATOM 706 C CA . GLU A 1 89 ? 12.641 -4.074 0.928 1.00 95.38 89 GLU A CA 1
ATOM 707 C C . GLU A 1 89 ? 12.969 -5.286 0.034 1.00 95.38 89 GLU A C 1
ATOM 709 O O . GLU A 1 89 ? 12.389 -5.403 -1.052 1.00 95.38 89 GLU A O 1
ATOM 714 N N . ASP A 1 90 ? 13.841 -6.189 0.502 1.00 96.31 90 ASP A N 1
ATOM 715 C CA . ASP A 1 90 ? 14.233 -7.435 -0.172 1.00 96.31 90 ASP A CA 1
ATOM 716 C C . ASP A 1 90 ? 13.420 -8.650 0.310 1.00 96.31 90 ASP A C 1
ATOM 718 O O . ASP A 1 90 ? 13.350 -9.665 -0.388 1.00 96.31 90 ASP A O 1
ATOM 722 N N . ASN A 1 91 ? 12.808 -8.560 1.494 1.00 97.50 91 ASN A N 1
ATOM 723 C CA . ASN A 1 91 ? 12.033 -9.610 2.147 1.00 97.50 91 ASN A CA 1
ATOM 724 C C . ASN A 1 91 ? 10.803 -9.000 2.835 1.00 97.50 91 ASN A C 1
ATOM 726 O O . ASN A 1 91 ? 10.880 -8.513 3.966 1.00 97.50 91 ASN A O 1
ATOM 730 N N . TYR A 1 92 ? 9.666 -9.045 2.143 1.00 97.75 92 TYR A N 1
ATOM 731 C CA . TYR A 1 92 ? 8.483 -8.248 2.455 1.00 97.75 92 TYR A CA 1
ATOM 732 C C . TYR A 1 92 ? 7.206 -9.086 2.416 1.00 97.75 92 TYR A C 1
ATOM 734 O O . TYR A 1 92 ? 7.009 -9.884 1.500 1.00 97.75 92 TYR A O 1
ATOM 742 N N . GLY A 1 93 ? 6.294 -8.857 3.356 1.00 96.56 93 GLY A N 1
ATOM 743 C CA . GLY A 1 93 ? 5.019 -9.561 3.392 1.00 96.56 93 GLY A CA 1
ATOM 744 C C . GLY A 1 93 ? 5.123 -11.014 3.885 1.00 96.56 93 GLY A C 1
ATOM 745 O O . GLY A 1 93 ? 6.116 -11.395 4.512 1.00 96.56 93 GLY A O 1
ATOM 746 N N . PRO A 1 94 ? 4.082 -11.831 3.644 1.00 97.50 94 PRO A N 1
ATOM 747 C CA . PRO A 1 94 ? 2.940 -11.547 2.773 1.00 97.50 94 PRO A CA 1
ATOM 748 C C . PRO A 1 94 ? 2.021 -10.436 3.306 1.00 97.50 94 PRO A C 1
ATOM 750 O O . PRO A 1 94 ? 1.797 -10.337 4.510 1.00 97.50 94 PRO A O 1
ATOM 753 N N . ILE A 1 95 ? 1.467 -9.619 2.405 1.00 96.50 95 ILE A N 1
ATOM 754 C CA . ILE A 1 95 ? 0.395 -8.658 2.705 1.00 96.50 95 ILE A CA 1
ATOM 755 C C . ILE A 1 95 ? -0.741 -8.790 1.693 1.00 96.50 95 ILE A C 1
ATOM 757 O O . ILE A 1 95 ? -0.504 -9.095 0.527 1.00 96.50 95 ILE A O 1
ATOM 761 N N . VAL A 1 96 ? -1.971 -8.524 2.123 1.00 97.56 96 VAL A N 1
ATOM 762 C CA . VAL A 1 96 ? -3.133 -8.451 1.229 1.00 97.56 96 VAL A CA 1
ATOM 763 C C . VAL A 1 96 ? -3.346 -6.998 0.824 1.00 97.56 96 VAL A C 1
ATOM 765 O O . VAL A 1 96 ? -3.383 -6.124 1.690 1.00 97.56 96 VAL A O 1
ATOM 768 N N . ILE A 1 97 ? -3.496 -6.735 -0.474 1.00 98.19 97 ILE A N 1
ATOM 769 C CA . ILE A 1 97 ? -3.845 -5.401 -0.969 1.00 98.19 97 ILE A CA 1
ATOM 770 C C . ILE A 1 97 ? -5.340 -5.165 -0.699 1.00 98.19 97 ILE A C 1
ATOM 772 O O . ILE A 1 97 ? -6.163 -5.950 -1.181 1.00 98.19 97 ILE A O 1
ATOM 776 N N . PRO A 1 98 ? -5.732 -4.125 0.059 1.00 97.81 98 PRO A N 1
ATOM 777 C CA . PRO A 1 98 ? -7.133 -3.869 0.367 1.00 97.81 98 PRO A CA 1
ATOM 778 C C . PRO A 1 98 ? -7.974 -3.635 -0.893 1.00 97.81 98 PRO A C 1
ATOM 780 O O . PRO A 1 98 ? -7.508 -3.095 -1.896 1.00 97.81 98 PRO A O 1
ATOM 783 N N . LYS A 1 99 ? -9.241 -4.042 -0.838 1.00 97.81 99 LYS A N 1
ATOM 784 C CA . LYS A 1 99 ? -10.242 -3.744 -1.867 1.00 97.81 99 LYS A CA 1
ATOM 785 C C . LYS A 1 99 ? -11.546 -3.360 -1.202 1.00 97.81 99 LYS A C 1
ATOM 787 O O . LYS A 1 99 ? -11.831 -3.853 -0.108 1.00 97.81 99 LYS A O 1
ATOM 792 N N . LYS A 1 100 ? -12.357 -2.567 -1.894 1.00 98.25 100 LYS A N 1
ATOM 793 C CA . LYS A 1 100 ? -13.646 -2.113 -1.383 1.00 98.25 100 LYS A CA 1
ATOM 794 C C . LYS A 1 100 ? -14.498 -3.300 -0.924 1.00 98.25 100 LYS A C 1
ATOM 796 O O . LYS A 1 100 ? -14.619 -4.301 -1.634 1.00 98.25 100 LYS A O 1
ATOM 801 N N . GLY A 1 101 ? -15.076 -3.186 0.268 1.00 98.31 101 GLY A N 1
ATOM 802 C CA . GLY A 1 101 ? -15.890 -4.217 0.911 1.00 98.31 101 GLY A CA 1
ATOM 803 C C . GLY A 1 101 ? -15.101 -5.295 1.661 1.00 98.31 101 GLY A C 1
ATOM 804 O O . GLY A 1 101 ? -15.713 -6.164 2.278 1.00 98.31 101 GLY A O 1
ATOM 805 N N . MET A 1 102 ? -13.763 -5.275 1.636 1.00 98.12 102 MET A N 1
ATOM 806 C CA . MET A 1 102 ? -12.958 -6.169 2.472 1.00 98.12 102 MET A CA 1
ATOM 807 C C . MET A 1 102 ? -13.108 -5.790 3.949 1.00 98.12 102 MET A C 1
ATOM 809 O O . MET A 1 102 ? -13.070 -4.612 4.292 1.00 98.12 102 MET A O 1
ATOM 813 N N . VAL A 1 103 ? -13.245 -6.788 4.824 1.00 97.50 103 VAL A N 1
ATOM 814 C CA . VAL A 1 103 ? -13.355 -6.577 6.273 1.00 97.50 103 VAL A CA 1
ATOM 815 C C . VAL A 1 103 ? -12.004 -6.828 6.934 1.00 97.50 103 VAL A C 1
ATOM 817 O O . VAL A 1 103 ? -11.455 -7.926 6.848 1.00 97.50 103 VAL A O 1
ATOM 820 N N . ILE A 1 104 ? -11.484 -5.811 7.613 1.00 94.81 104 ILE A N 1
ATOM 821 C CA . ILE A 1 104 ? -10.235 -5.842 8.373 1.00 94.81 104 ILE A CA 1
ATOM 822 C C . ILE A 1 104 ? -10.578 -6.004 9.859 1.00 94.81 104 ILE A C 1
ATOM 824 O O . ILE A 1 104 ? -11.227 -5.121 10.423 1.00 94.81 104 ILE A O 1
ATOM 828 N N . PRO A 1 105 ? -10.145 -7.086 10.529 1.00 95.19 105 PRO A N 1
ATOM 829 C CA . PRO A 1 105 ? -10.269 -7.207 11.978 1.00 95.19 105 PRO A CA 1
ATOM 830 C C . PRO A 1 105 ? -9.405 -6.164 12.693 1.00 95.19 105 PRO A C 1
ATOM 832 O O . PRO A 1 105 ? -8.215 -6.026 12.401 1.00 95.19 105 PRO A O 1
ATOM 835 N N . LEU A 1 106 ? -9.984 -5.460 13.665 1.00 94.06 106 LEU A N 1
ATOM 836 C CA . LEU A 1 106 ? -9.274 -4.474 14.472 1.00 94.06 106 LEU A CA 1
ATOM 837 C C . LEU A 1 106 ? -8.935 -5.072 15.831 1.00 94.06 106 LEU A C 1
ATOM 839 O O . LEU A 1 106 ? -9.807 -5.393 16.635 1.00 94.06 106 LEU A O 1
ATOM 843 N N . THR A 1 107 ? -7.639 -5.192 16.089 1.00 90.12 107 THR A N 1
ATOM 844 C CA . THR A 1 107 ? -7.093 -5.628 17.373 1.00 90.12 107 THR A CA 1
ATOM 845 C C . THR A 1 107 ? -6.124 -4.577 17.893 1.00 90.12 107 THR A C 1
ATOM 847 O O . THR A 1 107 ? -5.512 -3.838 17.119 1.00 90.12 107 THR A O 1
ATOM 850 N N . ALA A 1 108 ? -5.919 -4.538 19.211 1.00 85.12 108 ALA A N 1
ATOM 851 C CA . ALA A 1 108 ? -4.916 -3.657 19.808 1.00 85.12 108 ALA A CA 1
ATOM 852 C C . ALA A 1 108 ? -3.506 -3.913 19.234 1.00 85.12 108 ALA A C 1
ATOM 854 O O . ALA A 1 108 ? -2.749 -2.969 19.022 1.00 85.12 108 ALA A O 1
ATOM 855 N N . SER A 1 109 ? -3.178 -5.172 18.906 1.00 84.38 109 SER A N 1
ATOM 856 C CA . SER A 1 109 ? -1.880 -5.562 18.338 1.00 84.38 109 SER A CA 1
ATOM 857 C C . SER A 1 109 ? -1.637 -5.035 16.920 1.00 84.38 109 SER A C 1
ATOM 859 O O . SER A 1 109 ? -0.486 -4.849 16.536 1.00 84.38 109 SER A O 1
ATOM 861 N N . HIS A 1 110 ? -2.693 -4.787 16.139 1.00 84.94 110 HIS A N 1
ATOM 862 C CA . HIS A 1 110 ? -2.593 -4.310 14.754 1.00 84.94 110 HIS A CA 1
ATOM 863 C C . HIS A 1 110 ? -3.106 -2.878 14.570 1.00 84.94 110 HIS A C 1
ATOM 865 O O . HIS A 1 110 ? -3.124 -2.370 13.451 1.00 84.94 110 HIS A O 1
ATOM 871 N N . TYR A 1 111 ? -3.470 -2.193 15.659 1.00 89.56 111 TYR A N 1
ATOM 872 C CA . TYR A 1 111 ? -3.958 -0.815 15.621 1.00 89.56 111 TYR A CA 1
ATOM 873 C C . TYR A 1 111 ? -3.004 0.113 14.858 1.00 89.56 111 TYR A C 1
ATOM 875 O O . TYR A 1 111 ? -3.429 0.814 13.946 1.00 89.56 111 TYR A O 1
ATOM 883 N N . ASN A 1 112 ? -1.702 0.068 15.160 1.00 89.31 112 ASN A N 1
ATOM 884 C CA . ASN A 1 112 ? -0.716 0.925 14.494 1.00 89.31 112 ASN A CA 1
ATOM 885 C C . ASN A 1 112 ? -0.544 0.607 13.000 1.00 89.31 112 ASN A C 1
ATOM 887 O O . ASN A 1 112 ? -0.176 1.496 12.240 1.00 89.31 112 ASN A O 1
ATOM 891 N N . GLN A 1 113 ? -0.847 -0.622 12.569 1.00 89.88 113 GLN A N 1
ATOM 892 C CA . GLN A 1 113 ? -0.767 -1.013 11.159 1.00 89.88 113 GLN A CA 1
ATOM 893 C C . GLN A 1 113 ? -1.931 -0.424 10.348 1.00 89.88 113 GLN A C 1
ATOM 895 O O . GLN A 1 113 ? -1.741 -0.016 9.206 1.00 89.88 113 GLN A O 1
ATOM 900 N N . TRP A 1 114 ? -3.123 -0.330 10.950 1.00 92.62 114 TRP A N 1
ATOM 901 C CA . TRP A 1 114 ? -4.346 0.108 10.263 1.00 92.62 114 TRP A CA 1
ATOM 902 C C . TRP A 1 114 ? -4.751 1.554 10.545 1.00 92.62 114 TRP A C 1
ATOM 904 O O . TRP A 1 114 ? -5.520 2.128 9.777 1.00 92.62 114 TRP A O 1
ATOM 914 N N . LYS A 1 115 ? -4.215 2.176 11.602 1.00 94.50 115 LYS A N 1
ATOM 915 C CA . LYS A 1 115 ? -4.547 3.550 12.001 1.00 94.50 115 LYS A CA 1
ATOM 916 C C . LYS A 1 115 ? -4.417 4.530 10.841 1.00 94.50 115 LYS A C 1
ATOM 918 O O . LYS A 1 115 ? -5.331 5.315 10.615 1.00 94.50 115 LYS A O 1
ATOM 923 N N . MET A 1 116 ? -3.290 4.510 10.126 1.00 95.12 116 MET A N 1
ATOM 924 C CA . MET A 1 116 ? -3.084 5.462 9.032 1.00 95.12 116 MET A CA 1
ATOM 925 C C . MET A 1 116 ? -3.955 5.141 7.818 1.00 95.12 116 MET A C 1
ATOM 927 O O . MET A 1 116 ? -4.495 6.051 7.203 1.00 95.12 116 MET A O 1
ATOM 931 N N . P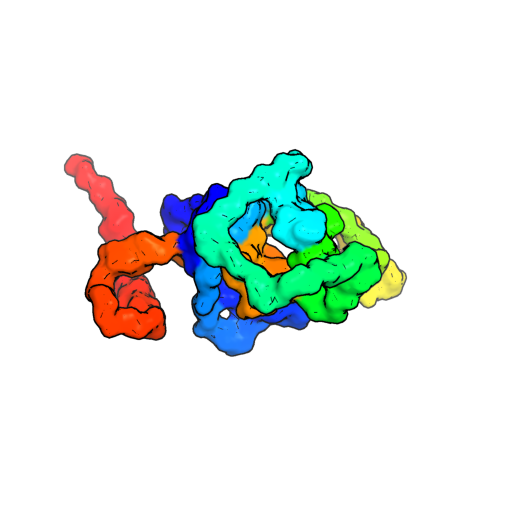HE A 1 117 ? -4.150 3.856 7.517 1.00 96.00 117 PHE A N 1
ATOM 932 C CA . PHE A 1 117 ? -5.035 3.414 6.441 1.00 96.00 117 PHE A CA 1
ATOM 933 C C . PHE A 1 117 ? -6.467 3.943 6.628 1.00 96.00 117 PHE A C 1
ATOM 935 O O . PHE A 1 117 ? -7.008 4.587 5.736 1.00 96.00 117 PHE A O 1
ATOM 942 N N . ILE A 1 118 ? -7.033 3.769 7.825 1.00 97.12 118 ILE A N 1
ATOM 943 C CA . ILE A 1 118 ? -8.392 4.219 8.166 1.00 97.12 118 ILE A CA 1
ATOM 944 C C . ILE A 1 118 ? -8.494 5.751 8.149 1.00 97.12 118 ILE A C 1
ATOM 946 O O . ILE A 1 118 ? -9.475 6.311 7.664 1.00 97.12 118 ILE A O 1
ATOM 950 N N . LYS A 1 119 ? -7.446 6.452 8.601 1.00 97.00 119 LYS A N 1
ATOM 951 C CA . LYS A 1 119 ? -7.377 7.916 8.486 1.00 97.00 119 LYS A CA 1
ATOM 952 C C . LYS A 1 119 ? -7.343 8.403 7.039 1.00 97.00 119 LYS A C 1
ATOM 954 O O . LYS A 1 119 ? -7.972 9.411 6.736 1.00 97.00 119 LYS A O 1
ATOM 959 N N . ARG A 1 120 ? -6.635 7.705 6.146 1.00 95.94 120 ARG A N 1
ATOM 960 C CA . ARG A 1 120 ? -6.597 8.018 4.705 1.00 95.94 120 ARG A CA 1
ATOM 961 C C . ARG A 1 120 ? -7.959 7.827 4.042 1.00 95.94 120 ARG A C 1
ATOM 963 O O . ARG A 1 120 ? -8.327 8.625 3.182 1.00 95.94 120 ARG A O 1
ATOM 970 N N . GLU A 1 121 ? -8.745 6.859 4.511 1.00 97.19 121 GLU A N 1
ATOM 971 C CA . GLU A 1 121 ? -10.161 6.721 4.143 1.00 97.19 121 GLU A CA 1
ATOM 972 C C . GLU A 1 121 ? -11.077 7.776 4.805 1.00 97.19 121 GLU A C 1
ATOM 974 O O . GLU A 1 121 ? -12.280 7.728 4.608 1.00 97.19 121 GLU A O 1
ATOM 979 N N . GLN A 1 122 ? -10.521 8.807 5.459 1.00 97.00 122 GLN A N 1
ATOM 980 C CA . GLN A 1 122 ? -11.227 9.958 6.050 1.00 97.00 122 GLN A CA 1
ATOM 981 C C . GLN A 1 122 ? -11.999 9.661 7.341 1.00 97.00 122 GLN A C 1
ATOM 983 O O . GLN A 1 122 ? -12.937 10.380 7.684 1.00 97.00 122 GLN A O 1
ATOM 988 N N . HIS A 1 123 ? -11.559 8.661 8.108 1.00 97.81 123 HIS A N 1
ATOM 989 C CA . HIS A 1 123 ? -12.137 8.364 9.417 1.00 97.81 123 HIS A CA 1
ATOM 990 C C . HIS A 1 123 ? -11.207 8.717 10.572 1.00 97.81 123 HIS A C 1
ATOM 992 O O . HIS A 1 123 ? -9.983 8.556 10.519 1.00 97.81 123 HIS A O 1
ATOM 998 N N . ASN A 1 124 ? -11.806 9.130 11.684 1.00 96.94 124 ASN A N 1
ATOM 999 C CA . ASN A 1 124 ? -11.086 9.265 12.938 1.00 96.94 124 ASN A CA 1
ATOM 1000 C C . ASN A 1 124 ? -11.007 7.909 13.629 1.00 96.94 124 ASN A C 1
ATOM 1002 O O . ASN A 1 124 ? -12.021 7.248 13.825 1.00 96.94 124 ASN A O 1
ATOM 1006 N N . ILE A 1 125 ? -9.806 7.521 14.055 1.00 96.44 125 ILE A N 1
ATOM 1007 C CA . ILE A 1 125 ? -9.584 6.300 14.827 1.00 96.44 125 ILE A CA 1
ATOM 1008 C C . ILE A 1 125 ? -8.730 6.590 16.063 1.00 96.44 125 ILE A C 1
ATOM 1010 O O . ILE A 1 125 ? -7.700 7.271 15.990 1.00 96.44 125 ILE A O 1
ATOM 1014 N N . GLU A 1 126 ? -9.169 6.073 17.205 1.00 95.44 126 GLU A N 1
ATOM 1015 C CA . GLU A 1 126 ? -8.531 6.260 18.507 1.00 95.44 126 GLU A CA 1
ATOM 1016 C C . GLU A 1 126 ? -8.752 5.042 19.413 1.00 95.44 126 GLU A C 1
ATOM 1018 O O . GLU A 1 126 ? -9.627 4.216 19.163 1.00 95.44 126 GLU A O 1
ATOM 1023 N N . VAL A 1 127 ? -7.965 4.931 20.485 1.00 94.88 127 VAL A N 1
ATOM 1024 C CA . VAL A 1 127 ? -8.184 3.933 21.540 1.00 94.88 127 VAL A CA 1
ATOM 1025 C C . VAL A 1 127 ? -8.694 4.655 22.783 1.00 94.88 127 VAL A C 1
ATOM 1027 O O . VAL A 1 127 ? -8.009 5.533 23.308 1.00 94.88 127 VAL A O 1
ATOM 1030 N N . LYS A 1 128 ? -9.881 4.282 23.274 1.00 94.12 128 LYS A N 1
ATOM 1031 C CA . LYS A 1 128 ? -10.497 4.827 24.495 1.00 94.12 128 LYS A CA 1
ATOM 1032 C C . LYS A 1 128 ? -10.902 3.688 25.421 1.00 94.12 128 LYS A C 1
ATOM 1034 O O . LYS A 1 128 ? -11.654 2.804 25.029 1.00 94.12 128 LYS A O 1
ATOM 1039 N N . GLY A 1 129 ? -10.379 3.689 26.650 1.00 90.69 129 GLY A N 1
ATOM 1040 C CA . GLY A 1 129 ? -10.697 2.653 27.644 1.00 90.69 129 GLY A CA 1
ATOM 1041 C C . GLY A 1 129 ? -10.359 1.224 27.193 1.00 90.69 129 GLY A C 1
ATOM 1042 O O . GLY A 1 129 ? -11.046 0.288 27.582 1.00 90.69 129 GLY A O 1
ATOM 1043 N N . GLY A 1 130 ? -9.349 1.054 26.330 1.00 89.62 130 GLY A N 1
ATOM 1044 C CA . GLY A 1 130 ? -8.969 -0.242 25.751 1.00 89.62 130 GLY A CA 1
ATOM 1045 C C . GLY A 1 130 ? -9.787 -0.680 24.528 1.00 89.62 130 GLY A C 1
ATOM 1046 O O . GLY A 1 130 ? -9.403 -1.645 23.872 1.00 89.62 130 GLY A O 1
ATOM 1047 N N . ALA A 1 131 ? -10.860 0.035 24.177 1.00 93.94 131 ALA A N 1
ATOM 1048 C CA . ALA A 1 131 ? -11.628 -0.194 22.956 1.00 93.94 131 ALA A CA 1
ATOM 1049 C C . ALA A 1 131 ? -11.110 0.678 21.802 1.00 93.94 131 ALA A C 1
ATOM 1051 O O . ALA A 1 131 ? -10.719 1.830 22.008 1.00 93.94 131 ALA A O 1
ATOM 1052 N N . ILE A 1 132 ? -11.124 0.132 20.585 1.00 96.38 132 ILE A N 1
ATOM 1053 C CA . ILE A 1 132 ? -10.872 0.897 19.360 1.00 96.38 132 ILE A CA 1
ATOM 1054 C C . ILE A 1 132 ? -12.172 1.599 18.973 1.00 96.38 132 ILE A C 1
ATOM 1056 O O . ILE A 1 132 ? -13.226 0.969 18.894 1.00 96.38 132 ILE A O 1
ATOM 1060 N N . MET A 1 133 ? -12.086 2.901 18.731 1.00 97.19 133 MET A N 1
ATOM 1061 C CA . MET A 1 133 ? -13.202 3.734 18.305 1.00 97.19 133 MET A CA 1
ATOM 1062 C C . MET A 1 133 ? -12.948 4.214 16.879 1.00 97.19 133 MET A C 1
ATOM 1064 O O . MET A 1 133 ? -11.860 4.721 16.606 1.00 97.19 133 MET A O 1
ATOM 1068 N N . ILE A 1 134 ? -13.945 4.097 16.002 1.00 97.81 134 ILE A N 1
ATOM 1069 C CA . ILE A 1 134 ? -13.977 4.733 14.679 1.00 97.81 134 ILE A CA 1
ATOM 1070 C C . ILE A 1 134 ? -15.130 5.731 14.672 1.00 97.81 134 ILE A C 1
ATOM 1072 O O . ILE A 1 134 ? -16.267 5.368 14.975 1.00 97.81 134 ILE A O 1
ATOM 1076 N N . ASP A 1 135 ? -14.823 7.000 14.413 1.00 97.69 135 ASP A N 1
ATOM 1077 C CA . ASP A 1 135 ? -15.772 8.123 14.447 1.00 97.69 135 ASP A CA 1
ATOM 1078 C C . ASP A 1 135 ? -16.631 8.149 15.722 1.00 97.69 135 ASP A C 1
ATOM 1080 O O . ASP A 1 135 ? -17.845 8.361 15.707 1.00 97.69 135 ASP A O 1
ATOM 1084 N N . GLY A 1 136 ? -15.986 7.875 16.860 1.00 96.75 136 GLY A N 1
ATOM 1085 C CA . GLY A 1 136 ? -16.625 7.854 18.176 1.00 96.75 136 GLY A CA 1
ATOM 1086 C C . GLY A 1 136 ? -17.454 6.602 18.482 1.00 96.75 136 GLY A C 1
ATOM 1087 O O . GLY A 1 136 ? -18.023 6.522 19.570 1.00 96.75 136 GLY A O 1
ATOM 1088 N N . LYS A 1 137 ? -17.505 5.606 17.588 1.00 97.12 137 LYS A N 1
ATOM 1089 C CA . LYS A 1 137 ? -18.210 4.330 17.803 1.00 97.12 137 LYS A CA 1
ATOM 1090 C C . LYS A 1 137 ? -17.225 3.193 18.041 1.00 97.12 137 LYS A C 1
ATOM 1092 O O . LYS A 1 137 ? -16.227 3.086 17.338 1.00 97.12 137 LYS A O 1
ATOM 1097 N N . SER A 1 138 ? -17.520 2.335 19.016 1.00 97.00 138 SER A N 1
ATOM 1098 C CA . SER A 1 138 ? -16.709 1.140 19.274 1.00 97.00 138 SER A CA 1
ATOM 1099 C C . SER A 1 138 ? -16.713 0.230 18.045 1.00 97.00 138 SER A C 1
ATOM 1101 O O . SER A 1 138 ? -17.780 -0.073 17.507 1.00 97.00 138 SER A O 1
ATOM 1103 N N . ALA A 1 139 ? -15.528 -0.184 17.604 1.00 96.50 139 ALA A N 1
ATOM 1104 C CA . ALA A 1 139 ? -15.324 -0.969 16.397 1.00 96.50 139 ALA A CA 1
ATOM 1105 C C . ALA A 1 139 ? -14.337 -2.117 16.646 1.00 96.50 139 ALA A C 1
ATOM 1107 O O . ALA A 1 139 ? -13.243 -1.931 17.173 1.00 96.50 139 ALA A O 1
ATOM 1108 N N . THR A 1 140 ? -14.718 -3.317 16.215 1.00 96.50 140 THR A N 1
ATOM 1109 C CA . THR A 1 140 ? -13.865 -4.522 16.206 1.00 96.50 140 THR A CA 1
ATOM 1110 C C . THR A 1 140 ? -13.438 -4.916 14.794 1.00 96.50 140 THR A C 1
ATOM 1112 O O . THR A 1 140 ? -12.667 -5.855 14.603 1.00 96.50 140 THR A O 1
ATOM 1115 N N . SER A 1 141 ? -13.939 -4.203 13.788 1.00 97.25 141 SER A N 1
ATOM 1116 C CA . SER A 1 141 ? -13.581 -4.378 12.390 1.00 97.25 141 SER A CA 1
ATOM 1117 C C . SER A 1 141 ? -13.743 -3.066 11.631 1.00 97.25 141 SER A C 1
ATOM 1119 O O . SER A 1 141 ? -14.415 -2.145 12.099 1.00 97.25 141 SER A O 1
ATOM 1121 N N . TYR A 1 142 ? -13.126 -3.000 10.459 1.00 97.88 142 TYR A N 1
ATOM 1122 C CA . TYR A 1 142 ? -13.284 -1.921 9.501 1.00 97.88 142 TYR A CA 1
ATOM 1123 C C . TYR A 1 142 ? -13.629 -2.498 8.130 1.00 97.88 142 TYR A C 1
ATOM 1125 O O . TYR A 1 142 ? -13.033 -3.493 7.721 1.00 97.88 142 TYR A O 1
ATOM 1133 N N . THR A 1 143 ? -14.588 -1.897 7.427 1.00 98.44 143 THR A N 1
ATOM 1134 C CA . THR A 1 143 ? -14.902 -2.274 6.043 1.00 98.44 143 THR A CA 1
ATOM 1135 C C . THR A 1 143 ? -14.222 -1.282 5.124 1.00 98.44 143 THR A C 1
ATOM 1137 O O . THR A 1 143 ? -14.554 -0.107 5.158 1.00 98.44 143 THR A O 1
ATOM 1140 N N . VAL A 1 144 ? -13.289 -1.770 4.314 1.00 98.50 144 VAL A N 1
ATOM 1141 C CA . VAL A 1 144 ? -12.534 -0.966 3.349 1.00 98.50 144 VAL A CA 1
ATOM 1142 C C . VAL A 1 144 ? -13.493 -0.281 2.375 1.00 98.50 144 VAL A C 1
ATOM 1144 O O . VAL A 1 144 ? -14.339 -0.941 1.762 1.00 98.50 144 VAL A O 1
ATOM 1147 N N . GLU A 1 145 ? -13.341 1.024 2.189 1.00 98.25 145 GLU A N 1
ATOM 1148 C CA . GLU A 1 145 ? -14.250 1.842 1.383 1.00 98.25 145 GLU A CA 1
ATOM 1149 C C . GLU A 1 145 ? -13.757 2.066 -0.053 1.00 98.25 145 GLU A C 1
ATOM 1151 O O . GLU A 1 145 ? -14.569 2.332 -0.951 1.00 98.25 145 GLU A O 1
ATOM 1156 N N . ARG A 1 146 ? -12.451 1.886 -0.299 1.00 97.00 146 ARG A N 1
ATOM 1157 C CA . ARG A 1 146 ? -11.792 2.152 -1.589 1.00 97.00 146 ARG A CA 1
ATOM 1158 C C . ARG A 1 146 ? -11.088 0.926 -2.174 1.00 97.00 146 ARG A C 1
ATOM 1160 O O . ARG A 1 146 ? -10.819 -0.069 -1.504 1.00 97.00 146 ARG A O 1
ATOM 1167 N N . ASN A 1 147 ? -10.793 0.983 -3.470 1.00 97.44 147 ASN A N 1
ATOM 1168 C CA . ASN A 1 147 ? -9.887 0.024 -4.103 1.00 97.44 147 ASN A CA 1
ATOM 1169 C C . ASN A 1 147 ? -8.459 0.552 -4.053 1.00 97.44 147 ASN A C 1
ATOM 1171 O O . ASN A 1 147 ? -8.238 1.759 -4.131 1.00 97.44 147 ASN A O 1
ATOM 1175 N N . TYR A 1 148 ? -7.500 -0.365 -3.954 1.00 98.00 148 TYR A N 1
ATOM 1176 C CA . TYR A 1 148 ? -6.092 -0.024 -3.843 1.00 98.00 148 TYR A CA 1
ATOM 1177 C C . TYR A 1 148 ? -5.231 -0.828 -4.805 1.00 98.00 148 TYR A C 1
ATOM 1179 O O . TYR A 1 148 ? -5.550 -1.958 -5.186 1.00 98.00 148 TYR A O 1
ATOM 1187 N N . VAL A 1 149 ? -4.085 -0.244 -5.136 1.00 98.19 149 VAL A N 1
ATOM 1188 C CA . VAL A 1 149 ? -3.001 -0.887 -5.871 1.00 98.19 149 VAL A CA 1
ATOM 1189 C C . VAL A 1 149 ? -1.693 -0.778 -5.091 1.00 98.19 149 VAL A C 1
ATOM 1191 O O . VAL A 1 149 ? -1.536 0.054 -4.191 1.00 98.19 149 VAL A O 1
ATOM 1194 N N . PHE A 1 150 ? -0.739 -1.639 -5.436 1.00 98.31 150 PHE A N 1
ATOM 1195 C CA . PHE A 1 150 ? 0.605 -1.639 -4.870 1.00 98.31 150 PHE A CA 1
ATOM 1196 C C . PHE A 1 150 ? 1.624 -1.342 -5.967 1.00 98.31 150 PHE A C 1
ATOM 1198 O O . PHE A 1 150 ? 1.796 -2.132 -6.900 1.00 98.31 150 PHE A O 1
ATOM 1205 N N . GLY A 1 151 ? 2.285 -0.189 -5.866 1.00 97.25 151 GLY A N 1
ATOM 1206 C CA . GLY A 1 151 ? 3.257 0.281 -6.847 1.00 97.25 151 GLY A CA 1
ATOM 1207 C C . GLY A 1 151 ? 4.690 0.018 -6.395 1.00 97.25 151 GLY A C 1
ATOM 1208 O O . GLY A 1 151 ? 5.049 0.371 -5.277 1.00 97.25 151 GLY A O 1
ATOM 1209 N N . MET A 1 152 ? 5.537 -0.540 -7.262 1.00 96.62 152 MET A N 1
ATOM 1210 C CA . MET A 1 152 ? 6.979 -0.686 -7.011 1.00 96.62 152 MET A CA 1
ATOM 1211 C C . MET A 1 152 ? 7.804 -0.037 -8.119 1.00 96.62 152 MET A C 1
ATOM 1213 O O . MET A 1 152 ? 7.415 -0.047 -9.288 1.00 96.62 152 MET A O 1
ATOM 1217 N N . GLY A 1 153 ? 8.956 0.533 -7.767 1.00 92.62 153 GLY A N 1
ATOM 1218 C CA . GLY A 1 153 ? 9.893 1.045 -8.768 1.00 92.62 153 GLY A CA 1
ATOM 1219 C C . GLY A 1 153 ? 10.665 -0.083 -9.445 1.00 92.62 153 GLY A C 1
ATOM 1220 O O . GLY A 1 153 ? 10.967 -1.098 -8.823 1.00 92.62 153 GLY A O 1
ATOM 1221 N N . ASP A 1 154 ? 11.033 0.092 -10.713 1.00 88.94 154 ASP A N 1
ATOM 1222 C CA . ASP A 1 154 ? 11.905 -0.872 -11.399 1.00 88.94 154 ASP A CA 1
ATOM 1223 C C . ASP A 1 154 ? 13.370 -0.750 -10.924 1.00 88.94 154 ASP A C 1
ATOM 1225 O O . ASP A 1 154 ? 14.089 -1.746 -10.892 1.00 88.94 154 ASP A O 1
ATOM 1229 N N . ASN A 1 155 ? 13.806 0.442 -10.489 1.00 86.75 155 ASN A N 1
ATOM 1230 C CA . ASN A 1 155 ? 15.075 0.641 -9.777 1.00 86.75 155 ASN A CA 1
ATOM 1231 C C . ASN A 1 155 ? 14.863 0.406 -8.274 1.00 86.75 155 ASN A C 1
ATOM 1233 O O . ASN A 1 155 ? 14.555 1.337 -7.531 1.00 86.75 155 ASN A O 1
ATOM 1237 N N . ARG A 1 156 ? 14.947 -0.857 -7.853 1.00 86.62 156 ARG A N 1
ATOM 1238 C CA . ARG A 1 156 ? 14.389 -1.347 -6.584 1.00 86.62 156 ARG A CA 1
ATOM 1239 C C . ARG A 1 156 ? 15.071 -0.791 -5.341 1.00 86.62 156 ARG A C 1
ATOM 1241 O O . ARG A 1 156 ? 14.366 -0.578 -4.358 1.00 86.62 156 ARG A O 1
ATOM 1248 N N . ASP A 1 157 ? 16.373 -0.526 -5.407 1.00 82.50 157 ASP A N 1
ATOM 1249 C CA . ASP A 1 157 ? 17.152 -0.048 -4.254 1.00 82.50 157 ASP A CA 1
ATOM 1250 C C . ASP A 1 157 ? 17.090 1.478 -4.090 1.00 82.50 157 ASP A C 1
ATOM 1252 O O . ASP A 1 157 ? 17.242 1.985 -2.988 1.00 82.50 157 ASP A O 1
ATOM 1256 N N . ASN A 1 158 ? 16.828 2.219 -5.175 1.00 80.62 158 ASN A N 1
ATOM 1257 C CA . ASN A 1 158 ? 16.741 3.689 -5.153 1.00 80.62 158 ASN A CA 1
ATOM 1258 C C . ASN A 1 158 ? 15.303 4.204 -5.277 1.00 80.62 158 ASN A C 1
ATOM 1260 O O . ASN A 1 158 ? 15.075 5.376 -5.575 1.00 80.62 158 ASN A O 1
ATOM 1264 N N . SER A 1 159 ? 14.316 3.330 -5.107 1.00 78.50 159 SER A N 1
ATOM 1265 C CA . SER A 1 159 ? 12.913 3.695 -5.218 1.00 78.50 159 SER A CA 1
ATOM 1266 C C . SER A 1 159 ? 12.232 3.534 -3.873 1.00 78.50 159 SER A C 1
ATOM 1268 O O . SER A 1 159 ? 11.836 2.427 -3.512 1.00 78.50 159 SER A O 1
ATOM 1270 N N . LEU A 1 160 ? 11.972 4.659 -3.206 1.00 89.44 160 LEU A N 1
ATOM 1271 C CA . LEU A 1 160 ? 10.834 4.715 -2.297 1.00 89.44 160 LEU A CA 1
ATOM 1272 C C . LEU A 1 160 ? 9.577 4.399 -3.120 1.00 89.44 160 LEU A C 1
ATOM 1274 O O . LEU A 1 160 ? 9.376 4.949 -4.212 1.00 89.44 160 LEU A O 1
ATOM 1278 N N . ASP A 1 161 ? 8.815 3.414 -2.656 1.00 96.62 161 ASP A N 1
ATOM 1279 C CA . ASP A 1 161 ? 7.613 2.879 -3.288 1.00 96.62 161 ASP A CA 1
ATOM 1280 C C . ASP A 1 161 ? 6.613 2.347 -2.243 1.00 96.62 161 ASP A C 1
ATOM 1282 O O . ASP A 1 161 ? 6.773 2.616 -1.049 1.00 96.62 161 ASP A O 1
ATOM 1286 N N . SER A 1 162 ? 5.572 1.610 -2.653 1.00 97.88 162 SER A N 1
ATOM 1287 C CA . SER A 1 162 ? 4.530 1.120 -1.737 1.00 97.88 162 SER A CA 1
ATOM 1288 C C . SER A 1 162 ? 5.055 0.238 -0.599 1.00 97.88 162 SER A C 1
ATOM 1290 O O . SER A 1 162 ? 4.374 0.108 0.417 1.00 97.88 162 SER A O 1
ATOM 1292 N N . ARG A 1 163 ? 6.281 -0.305 -0.697 1.00 97.44 163 ARG A N 1
ATOM 1293 C CA . ARG A 1 163 ? 6.947 -0.977 0.436 1.00 97.44 163 ARG A CA 1
ATOM 1294 C C . ARG A 1 163 ? 7.176 -0.040 1.623 1.00 97.44 163 ARG A C 1
ATOM 1296 O O . ARG A 1 163 ? 7.236 -0.517 2.750 1.00 97.44 163 ARG A O 1
ATOM 1303 N N . PHE A 1 164 ? 7.276 1.265 1.383 1.00 96.44 164 PHE A N 1
ATOM 1304 C CA . PHE A 1 164 ? 7.577 2.280 2.391 1.00 96.44 164 PHE A CA 1
ATOM 1305 C C . PHE A 1 164 ? 6.363 3.136 2.746 1.00 96.44 164 PHE A C 1
ATOM 1307 O O . PHE A 1 164 ? 6.140 3.382 3.920 1.00 96.44 164 PHE A O 1
ATOM 1314 N N . TRP A 1 165 ? 5.545 3.566 1.778 1.00 95.81 165 TRP A N 1
ATOM 1315 C CA . TRP A 1 165 ? 4.375 4.428 2.050 1.00 95.81 165 TRP A CA 1
ATOM 1316 C C . TRP A 1 165 ? 3.021 3.705 2.056 1.00 95.81 165 TRP A C 1
ATOM 1318 O O . TRP A 1 165 ? 1.992 4.317 2.357 1.00 95.81 165 TRP A O 1
ATOM 1328 N N . GLY A 1 166 ? 3.006 2.416 1.716 1.00 96.62 166 GLY A N 1
ATOM 1329 C CA . GLY A 1 166 ? 1.807 1.587 1.687 1.00 96.62 166 GLY A CA 1
ATOM 1330 C C . GLY A 1 166 ? 0.986 1.701 0.403 1.00 96.62 166 GLY A C 1
ATOM 1331 O O . GLY A 1 166 ? 1.502 1.915 -0.698 1.00 96.62 166 GLY A O 1
ATOM 1332 N N . PHE A 1 167 ? -0.315 1.475 0.547 1.00 97.44 167 PHE A N 1
ATOM 1333 C CA . PHE A 1 167 ? -1.244 1.323 -0.569 1.00 97.44 167 PHE A CA 1
ATOM 1334 C C . PHE A 1 167 ? -1.548 2.647 -1.277 1.00 97.44 167 PHE A C 1
ATOM 1336 O O . PHE A 1 167 ? -1.632 3.695 -0.637 1.00 97.44 167 PHE A O 1
ATOM 1343 N N . ILE A 1 168 ? -1.750 2.577 -2.593 1.00 97.31 168 ILE A N 1
ATOM 1344 C CA . ILE A 1 168 ? -2.143 3.712 -3.437 1.00 97.31 168 ILE A CA 1
ATOM 1345 C C . ILE A 1 168 ? -3.634 3.550 -3.760 1.00 97.31 168 ILE A C 1
ATOM 1347 O O . ILE A 1 168 ? -3.994 2.502 -4.308 1.00 97.31 168 ILE A O 1
ATOM 1351 N N . PRO A 1 169 ? -4.508 4.512 -3.416 1.00 96.56 169 PRO A N 1
ATOM 1352 C CA . PRO A 1 169 ? -5.904 4.484 -3.845 1.00 96.56 169 PRO A CA 1
ATOM 1353 C C . PRO A 1 169 ? -6.001 4.398 -5.373 1.00 96.56 169 PRO A C 1
ATOM 1355 O O . PRO A 1 169 ? -5.315 5.126 -6.086 1.00 96.56 169 PRO A O 1
ATOM 1358 N N . GLU A 1 170 ? -6.850 3.511 -5.895 1.00 95.00 170 GLU A N 1
ATOM 1359 C CA . GLU A 1 170 ? -7.039 3.339 -7.347 1.00 95.00 170 GLU A CA 1
ATOM 1360 C C . GLU A 1 170 ? -7.491 4.652 -8.015 1.00 95.00 170 GLU A C 1
ATOM 1362 O O . GLU A 1 170 ? -7.094 4.952 -9.136 1.00 95.00 170 GLU A O 1
ATOM 1367 N N . GLU A 1 171 ? -8.262 5.465 -7.292 1.00 92.06 171 GLU A N 1
ATOM 1368 C CA . GLU A 1 171 ? -8.741 6.790 -7.710 1.00 92.06 171 GLU A CA 1
ATOM 1369 C C . GLU A 1 171 ? -7.650 7.868 -7.808 1.00 92.06 171 GLU A C 1
ATOM 1371 O O . GLU A 1 171 ? -7.827 8.828 -8.556 1.00 92.06 171 GLU A O 1
ATOM 1376 N N . ASP A 1 172 ? -6.515 7.689 -7.122 1.00 92.38 172 ASP A N 1
ATOM 1377 C CA . ASP A 1 172 ? -5.359 8.593 -7.211 1.00 92.38 172 ASP A CA 1
ATOM 1378 C C . ASP A 1 172 ? -4.473 8.274 -8.425 1.00 92.38 172 ASP A C 1
ATOM 1380 O O . ASP A 1 172 ? -3.527 9.009 -8.729 1.00 92.38 172 ASP A O 1
ATOM 1384 N N . VAL A 1 173 ? -4.757 7.175 -9.135 1.00 91.75 173 VAL A N 1
ATOM 1385 C CA . VAL A 1 173 ? -4.052 6.801 -10.360 1.00 91.75 173 VAL A CA 1
ATOM 1386 C C . VAL A 1 173 ? -4.630 7.573 -11.542 1.00 91.75 173 VAL A C 1
ATOM 1388 O O . VAL A 1 173 ? -5.747 7.328 -11.997 1.00 91.75 173 VAL A O 1
ATOM 1391 N N . VAL A 1 174 ? -3.833 8.495 -12.081 1.00 85.56 174 VAL A N 1
ATOM 1392 C CA . VAL A 1 174 ? -4.260 9.400 -13.156 1.00 85.56 174 VAL A CA 1
ATOM 1393 C C . VAL A 1 174 ? -4.146 8.785 -14.552 1.00 85.56 174 VAL A C 1
ATOM 1395 O O . VAL A 1 174 ? -4.822 9.241 -15.470 1.00 85.56 174 VAL A O 1
ATOM 1398 N N . GLY A 1 175 ? -3.317 7.749 -14.734 1.00 80.94 175 GLY A N 1
ATOM 1399 C CA . GLY A 1 175 ? -3.205 7.018 -16.002 1.00 80.94 175 GLY A CA 1
ATOM 1400 C C . GLY A 1 175 ? -1.870 6.297 -16.206 1.00 80.94 175 GLY A C 1
ATOM 1401 O O . GLY A 1 175 ? -1.086 6.121 -15.270 1.00 80.94 175 GLY A O 1
ATOM 1402 N N . THR A 1 176 ? -1.599 5.900 -17.456 1.00 74.44 176 THR A N 1
ATOM 1403 C CA . THR A 1 176 ? -0.310 5.325 -17.886 1.00 74.44 176 THR A CA 1
ATOM 1404 C C . THR A 1 176 ? 0.570 6.371 -18.579 1.00 74.44 176 THR A C 1
ATOM 1406 O O . THR A 1 176 ? 0.043 7.313 -19.175 1.00 74.44 176 THR A O 1
ATOM 1409 N N . PRO A 1 177 ? 1.908 6.201 -18.604 1.00 68.94 177 PRO A N 1
ATOM 1410 C CA . PRO A 1 177 ? 2.803 7.108 -19.322 1.00 68.94 177 PRO A CA 1
ATOM 1411 C C . PRO A 1 177 ? 2.462 7.287 -20.804 1.00 68.94 177 PRO A C 1
ATOM 1413 O O . PRO A 1 177 ? 2.684 8.366 -21.336 1.00 68.94 177 PRO A O 1
ATOM 1416 N N . LEU A 1 178 ? 1.919 6.262 -21.476 1.00 59.47 178 LEU A N 1
ATOM 1417 C CA . LEU A 1 178 ? 1.538 6.358 -22.889 1.00 59.47 178 LEU A CA 1
ATOM 1418 C C . LEU A 1 178 ? 0.303 7.246 -23.086 1.00 59.47 178 LEU A C 1
ATOM 1420 O O . LEU A 1 178 ? 0.282 8.043 -24.017 1.00 59.47 178 LEU A O 1
ATOM 1424 N N . ILE A 1 179 ? -0.688 7.151 -22.192 1.00 57.97 179 ILE A N 1
ATOM 1425 C CA . ILE A 1 179 ? -1.857 8.045 -22.188 1.00 57.97 179 ILE A CA 1
ATOM 1426 C C . ILE A 1 179 ? -1.412 9.488 -21.908 1.00 57.97 179 ILE A C 1
ATOM 1428 O O . ILE A 1 179 ? -1.872 10.411 -22.574 1.00 57.97 179 ILE A O 1
ATOM 1432 N N . VAL A 1 180 ? -0.458 9.677 -20.988 1.00 50.75 180 VAL A N 1
ATOM 1433 C CA . VAL A 1 180 ? 0.153 10.989 -20.715 1.00 50.75 180 VAL A CA 1
ATOM 1434 C C . VAL A 1 180 ? 0.919 11.514 -21.941 1.00 50.75 180 VAL A C 1
ATOM 1436 O O . VAL A 1 180 ? 0.765 12.674 -22.302 1.00 50.75 180 VAL A O 1
ATOM 1439 N N . TYR A 1 181 ? 1.688 10.663 -22.627 1.00 45.72 181 TYR A N 1
ATOM 1440 C CA . TYR A 1 181 ? 2.486 11.025 -23.806 1.00 45.72 181 TYR A CA 1
ATOM 1441 C C . TYR A 1 181 ? 1.634 11.358 -25.044 1.00 45.72 181 TYR A C 1
ATOM 1443 O O . TYR A 1 181 ? 1.894 12.342 -25.734 1.00 45.72 181 TYR A O 1
ATOM 1451 N N . TRP A 1 182 ? 0.583 10.580 -25.331 1.00 46.62 182 TRP A N 1
ATOM 1452 C CA . TRP A 1 182 ? -0.340 10.862 -26.442 1.00 46.62 182 TRP A CA 1
ATOM 1453 C C . TRP A 1 182 ? -1.215 12.105 -26.218 1.00 46.62 182 TRP A C 1
ATOM 1455 O O . TRP A 1 182 ? -1.804 12.603 -27.176 1.00 46.62 182 TRP A O 1
ATOM 1465 N N . SER A 1 183 ? -1.225 12.674 -25.008 1.00 48.28 183 SER A N 1
ATOM 1466 C CA . SER A 1 183 ? -1.839 13.975 -24.708 1.00 48.28 183 SER A CA 1
ATOM 1467 C C . SER A 1 183 ? -1.012 15.210 -25.171 1.00 48.28 183 SER A C 1
ATOM 1469 O O . SER A 1 183 ? -1.388 16.330 -24.822 1.00 48.28 183 SER A O 1
ATOM 1471 N N . TRP A 1 184 ? 0.013 15.019 -26.026 1.00 40.16 184 TRP A N 1
ATOM 1472 C CA . TRP A 1 184 ? 0.755 15.998 -26.869 1.00 40.16 184 TRP A CA 1
ATOM 1473 C C . TRP A 1 184 ? 1.938 16.820 -26.289 1.00 40.16 184 TRP A C 1
ATOM 1475 O O . TRP A 1 184 ? 1.886 17.338 -25.177 1.00 40.16 184 TRP A O 1
ATOM 1485 N N . ASP A 1 185 ? 2.914 17.033 -27.197 1.00 46.03 185 ASP A N 1
ATOM 1486 C CA . ASP A 1 185 ? 4.204 17.770 -27.175 1.00 46.03 185 ASP A CA 1
ATOM 1487 C C . ASP A 1 185 ? 5.406 17.078 -26.464 1.00 46.03 185 ASP A C 1
ATOM 1489 O O . ASP A 1 185 ? 5.416 16.970 -25.236 1.00 46.03 185 ASP A O 1
ATOM 1493 N N . PRO A 1 186 ? 6.429 16.592 -27.210 1.00 50.28 186 PRO A N 1
ATOM 1494 C CA . PRO A 1 186 ? 7.558 15.825 -26.666 1.00 50.28 186 PRO A CA 1
ATOM 1495 C C . PRO A 1 186 ? 8.576 16.627 -25.834 1.00 50.28 186 PRO A C 1
ATOM 1497 O O . PRO A 1 186 ? 9.429 15.998 -25.207 1.00 50.28 186 PRO A O 1
ATOM 1500 N N . ASP A 1 187 ? 8.488 17.962 -25.786 1.00 52.88 187 ASP A N 1
ATOM 1501 C CA . ASP A 1 187 ? 9.504 18.824 -25.153 1.00 52.88 187 ASP A CA 1
ATOM 1502 C C . ASP A 1 187 ? 9.068 19.471 -23.817 1.00 52.88 187 ASP A C 1
ATOM 1504 O O . ASP A 1 187 ? 9.698 20.415 -23.334 1.00 52.88 187 ASP A O 1
ATOM 1508 N N . LEU A 1 188 ? 8.005 18.982 -23.165 1.00 45.69 188 LEU A N 1
ATOM 1509 C CA . LEU A 1 188 ? 7.458 19.617 -21.955 1.00 45.69 188 LEU A CA 1
ATOM 1510 C C . LEU A 1 188 ? 7.826 18.904 -20.642 1.00 45.69 188 LEU A C 1
ATOM 1512 O O . LEU A 1 188 ? 7.666 17.695 -20.478 1.00 45.69 188 LEU A O 1
ATOM 1516 N N . ALA A 1 189 ? 8.258 19.692 -19.650 1.00 54.00 189 ALA A N 1
ATOM 1517 C CA . ALA A 1 189 ? 8.433 19.247 -18.268 1.00 54.00 189 ALA A CA 1
ATOM 1518 C C . ALA A 1 189 ? 7.093 18.789 -17.655 1.00 54.00 189 ALA A C 1
ATOM 1520 O O . ALA A 1 189 ? 6.070 19.446 -17.854 1.00 54.00 189 ALA A O 1
ATOM 1521 N N . LEU A 1 190 ? 7.118 17.712 -16.851 1.00 53.66 190 LEU A N 1
ATOM 1522 C CA . LEU A 1 190 ? 5.938 17.089 -16.215 1.00 53.66 190 LEU A CA 1
ATOM 1523 C C . LEU A 1 190 ? 4.995 18.089 -15.519 1.00 53.66 190 LEU A C 1
ATOM 1525 O O . LEU A 1 190 ? 3.789 17.869 -15.506 1.00 53.66 190 LEU A O 1
ATOM 1529 N N . PHE A 1 191 ? 5.515 19.196 -14.983 1.00 54.47 191 PHE A N 1
ATOM 1530 C CA . PHE A 1 191 ? 4.721 20.228 -14.310 1.00 54.47 191 PHE A CA 1
ATOM 1531 C C . PHE A 1 191 ? 3.770 20.994 -15.257 1.00 54.47 191 PHE A C 1
ATOM 1533 O O . PHE A 1 191 ? 2.636 21.265 -14.874 1.00 54.47 191 PHE A O 1
ATOM 1540 N N . ASN A 1 192 ? 4.156 21.243 -16.516 1.00 53.59 192 ASN A N 1
ATOM 1541 C CA . ASN A 1 192 ? 3.335 21.982 -17.497 1.00 53.59 192 ASN A CA 1
ATOM 1542 C C . ASN A 1 192 ? 2.190 21.141 -18.099 1.00 53.59 192 ASN A C 1
ATOM 1544 O O . ASN A 1 192 ? 1.289 21.673 -18.749 1.00 53.59 192 ASN A O 1
ATOM 1548 N N . ILE A 1 193 ? 2.226 19.819 -17.906 1.00 50.16 193 ILE A N 1
ATOM 1549 C CA . ILE A 1 193 ? 1.227 18.874 -18.427 1.00 50.16 193 ILE A CA 1
ATOM 1550 C C . ILE A 1 193 ? -0.097 19.005 -17.657 1.00 50.16 193 ILE A C 1
ATOM 1552 O O . ILE A 1 193 ? -1.177 18.889 -18.235 1.00 50.16 193 ILE A O 1
ATOM 1556 N N . PHE A 1 194 ? -0.040 19.300 -16.359 1.00 52.91 194 PHE A N 1
ATOM 1557 C CA . PHE A 1 194 ? -1.219 19.266 -15.494 1.00 52.91 194 PHE A CA 1
ATOM 1558 C C . PHE A 1 194 ? -2.026 20.568 -15.477 1.00 52.91 194 PHE A C 1
ATOM 1560 O O . PHE A 1 194 ? -3.253 20.495 -15.388 1.00 52.91 194 PHE A O 1
ATOM 1567 N N . ASP A 1 195 ? -1.396 21.727 -15.696 1.00 55.25 195 ASP A N 1
ATOM 1568 C CA . ASP A 1 195 ? -2.127 22.967 -15.996 1.00 55.25 195 ASP A CA 1
ATOM 1569 C C . ASP A 1 195 ? -3.020 22.766 -17.228 1.00 55.25 195 ASP A C 1
ATOM 1571 O O . ASP A 1 195 ? -4.197 23.117 -17.214 1.00 55.25 195 ASP A O 1
ATOM 1575 N N . LYS A 1 196 ? -2.517 22.068 -18.257 1.00 48.84 196 LYS A N 1
ATOM 1576 C CA . LYS A 1 196 ? -3.308 21.696 -19.437 1.00 48.84 196 LYS A CA 1
ATOM 1577 C C . LYS A 1 196 ? -4.403 20.672 -19.128 1.00 48.84 196 LYS A C 1
ATOM 1579 O O . LYS A 1 196 ? -5.541 20.910 -19.526 1.00 48.84 196 LYS A O 1
ATOM 1584 N N . ILE A 1 197 ? -4.125 19.584 -18.399 1.00 53.00 197 ILE A N 1
ATOM 1585 C CA . ILE A 1 197 ? -5.154 18.576 -18.049 1.00 53.00 197 ILE A CA 1
ATOM 1586 C C . ILE A 1 197 ? -6.284 19.190 -17.205 1.00 53.00 197 ILE A C 1
ATOM 1588 O O . ILE A 1 197 ? -7.447 18.860 -17.428 1.00 53.00 197 ILE A O 1
ATOM 1592 N N . SER A 1 198 ? -5.981 20.121 -16.292 1.00 56.38 198 SER A N 1
ATOM 1593 C CA . SER A 1 198 ? -7.000 20.816 -15.485 1.00 56.38 198 SER A CA 1
ATOM 1594 C C . SER A 1 198 ? -7.894 21.768 -16.299 1.00 56.38 198 SER A C 1
ATOM 1596 O O . SER A 1 198 ? -9.023 22.044 -15.892 1.00 56.38 198 SER A O 1
ATOM 1598 N N . THR A 1 199 ? -7.441 22.224 -17.477 1.00 52.50 199 THR A N 1
ATOM 1599 C CA . THR A 1 199 ? -8.269 23.003 -18.421 1.00 52.50 199 THR A CA 1
ATOM 1600 C C . THR A 1 199 ? -9.169 22.144 -19.312 1.00 52.50 199 THR A C 1
ATOM 1602 O O . THR A 1 199 ? -10.127 22.660 -19.894 1.00 52.50 199 THR A O 1
ATOM 1605 N N . VAL A 1 200 ? -8.910 20.834 -19.410 1.00 51.06 200 VAL A N 1
ATOM 1606 C CA . VAL A 1 200 ? -9.773 19.911 -20.152 1.00 51.06 200 VAL A CA 1
ATOM 1607 C C . VAL A 1 200 ? -11.022 19.642 -19.315 1.00 51.06 200 VAL A C 1
ATOM 1609 O O . VAL A 1 200 ? -11.033 18.849 -18.379 1.00 51.06 200 VAL A O 1
ATOM 1612 N N . ARG A 1 201 ? -12.102 20.344 -19.662 1.00 54.06 201 ARG A N 1
ATOM 1613 C CA . ARG A 1 201 ? -13.454 20.111 -19.145 1.00 54.06 201 ARG A CA 1
ATOM 1614 C C . ARG A 1 201 ? -14.033 18.835 -19.751 1.00 54.06 201 ARG A C 1
ATOM 1616 O O . ARG A 1 201 ? -14.548 18.825 -20.869 1.00 54.06 201 ARG A O 1
ATOM 1623 N N . TRP A 1 202 ? -13.895 17.744 -19.004 1.00 52.91 202 TRP A N 1
ATOM 1624 C CA . TRP A 1 202 ? -14.327 16.394 -19.378 1.00 52.91 202 TRP A CA 1
ATOM 1625 C C . TRP A 1 202 ? -15.850 16.232 -19.517 1.00 52.91 202 TRP A C 1
ATOM 1627 O O . TRP A 1 202 ? -16.307 15.230 -20.057 1.00 52.91 202 TRP A O 1
ATOM 1637 N N . ASP A 1 203 ? -16.637 17.235 -19.125 1.00 52.62 203 ASP A N 1
ATOM 1638 C CA . ASP A 1 203 ? -18.094 17.333 -19.284 1.00 52.62 203 ASP A CA 1
ATOM 1639 C C . ASP A 1 203 ? -18.582 17.404 -20.749 1.00 52.62 203 ASP A C 1
ATOM 1641 O O . ASP A 1 203 ? -19.780 17.544 -20.995 1.00 52.62 203 ASP A O 1
ATOM 1645 N N . ARG A 1 204 ? -17.691 17.268 -21.743 1.00 50.88 204 ARG A N 1
ATOM 1646 C CA . ARG A 1 204 ? -18.052 17.286 -23.174 1.00 50.88 204 ARG A CA 1
ATOM 1647 C C . ARG A 1 204 ? -17.524 16.138 -24.029 1.00 50.88 204 ARG A C 1
ATOM 1649 O O . ARG A 1 204 ? -17.790 16.128 -25.229 1.00 50.88 204 ARG A O 1
ATOM 1656 N N . VAL A 1 205 ? -16.840 15.146 -23.463 1.00 51.31 205 VAL A N 1
ATOM 1657 C CA . VAL A 1 205 ? -16.489 13.939 -24.229 1.00 51.31 205 VAL A CA 1
ATOM 1658 C C . VAL A 1 205 ? -17.578 12.894 -24.008 1.00 51.31 205 VAL A C 1
ATOM 1660 O O . VAL A 1 205 ? -17.571 12.175 -23.014 1.00 51.31 205 VAL A O 1
ATOM 1663 N N . GLY A 1 206 ? -18.539 12.867 -24.935 1.00 51.12 206 GLY A N 1
ATOM 1664 C CA . GLY A 1 206 ? -19.670 11.937 -24.935 1.00 51.12 206 GLY A CA 1
ATOM 1665 C C . GLY A 1 206 ? -21.030 12.609 -25.114 1.00 51.12 206 GLY A C 1
ATOM 1666 O O . GLY A 1 206 ? -21.949 12.331 -24.352 1.00 51.12 206 GLY A O 1
ATOM 1667 N N . THR A 1 207 ? -21.193 13.494 -26.101 1.00 38.97 207 THR A N 1
ATOM 1668 C CA . THR A 1 207 ? -22.541 13.753 -26.627 1.00 38.97 207 THR A CA 1
ATOM 1669 C C . THR A 1 207 ? -22.872 12.588 -27.552 1.00 38.97 207 THR A C 1
ATOM 1671 O O . THR A 1 207 ? -22.277 12.458 -28.620 1.00 38.97 207 THR A O 1
ATOM 1674 N N . LEU A 1 208 ? -23.757 11.696 -27.102 1.00 38.09 208 LEU A N 1
ATOM 1675 C CA . LEU A 1 208 ? -24.445 10.770 -27.994 1.00 38.09 208 LEU A CA 1
ATOM 1676 C C . LEU A 1 208 ? -25.162 11.620 -29.045 1.00 38.09 208 LEU A C 1
ATOM 1678 O O . LEU A 1 208 ? -25.956 12.496 -28.701 1.00 38.09 208 LEU A O 1
ATOM 1682 N N . VAL A 1 209 ? -24.800 11.413 -30.304 1.00 41.31 209 VAL A N 1
ATOM 1683 C CA . VAL A 1 209 ? -25.559 11.920 -31.441 1.00 41.31 209 VAL A CA 1
ATOM 1684 C C . VAL A 1 209 ? -26.547 10.808 -31.776 1.00 41.31 209 VAL A C 1
ATOM 1686 O O . VAL A 1 209 ? -26.109 9.738 -32.199 1.00 41.31 209 VAL A O 1
ATOM 1689 N N . ASP A 1 210 ? -27.829 11.040 -31.492 1.00 39.44 210 ASP A N 1
ATOM 1690 C CA . ASP A 1 210 ? -28.934 10.270 -32.081 1.00 39.44 210 ASP A CA 1
ATOM 1691 C C . ASP A 1 210 ? -29.087 10.615 -33.572 1.00 39.44 210 ASP A C 1
ATOM 1693 O O . ASP A 1 210 ? -28.886 11.804 -33.930 1.00 39.44 210 ASP A O 1
#